Protein AF-0000000065842165 (afdb_homodimer)

InterPro domains:
  IPR006459 Caspari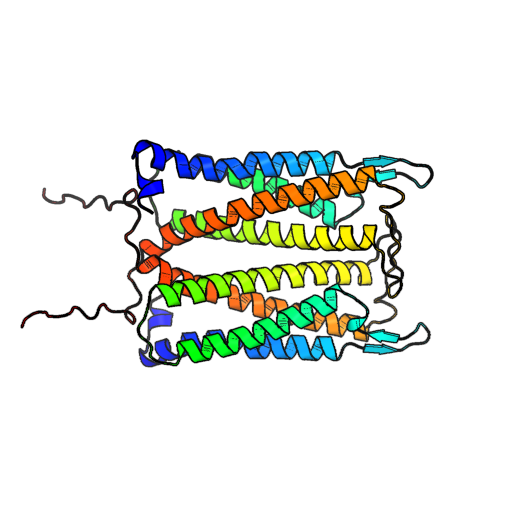an strip membrane protein [TIGR01569] (18-160)
  IPR006702 Casparian strip membrane protein domain [PF04535] (10-149)

Organism: Picea sitchensis (NCBI:txid3332)

Structure (mmCIF, N/CA/C/O backbone):
data_AF-0000000065842165-model_v1
#
loop_
_entity.id
_entity.type
_entity.pdbx_description
1 polymer 'CASP-like protein 2A3'
#
loop_
_atom_site.group_PDB
_atom_site.id
_atom_site.type_symbol
_atom_site.label_atom_id
_atom_site.label_alt_id
_atom_site.label_comp_id
_atom_site.label_asym_id
_atom_site.label_entity_id
_atom_site.label_seq_id
_atom_site.pdbx_PDB_ins_code
_atom_site.Cartn_x
_atom_site.Cartn_y
_atom_site.Cartn_z
_atom_site.occupancy
_atom_site.B_iso_or_equiv
_atom_site.auth_seq_id
_atom_site.auth_comp_id
_atom_site.auth_asym_id
_atom_site.auth_atom_id
_atom_site.pdbx_PDB_model_num
ATOM 1 N N . MET A 1 1 ? 3.316 13.484 24.406 1 28.94 1 MET A N 1
ATOM 2 C CA . MET A 1 1 ? 3.895 14.492 23.531 1 28.94 1 MET A CA 1
ATOM 3 C C . MET A 1 1 ? 4.988 15.281 24.234 1 28.94 1 MET A C 1
ATOM 5 O O . MET A 1 1 ? 6 15.641 23.625 1 28.94 1 MET A O 1
ATOM 9 N N . GLU A 1 2 ? 4.762 15.609 25.453 1 40.47 2 GLU A N 1
ATOM 10 C CA . GLU A 1 2 ? 5.758 16.172 26.359 1 40.47 2 GLU A CA 1
ATOM 11 C C . GLU A 1 2 ? 6.926 15.219 26.562 1 40.47 2 GLU A C 1
ATOM 13 O O . GLU A 1 2 ? 8.07 15.648 26.719 1 40.47 2 GLU A O 1
ATOM 18 N N . LEU A 1 3 ? 6.543 13.953 26.812 1 40.16 3 LEU A N 1
ATOM 19 C CA . LEU A 1 3 ? 7.539 12.961 27.188 1 40.16 3 LEU A CA 1
ATOM 20 C C . LEU A 1 3 ? 8.617 12.836 26.125 1 40.16 3 LEU A C 1
ATOM 22 O O . LEU A 1 3 ? 9.773 12.547 26.422 1 40.16 3 LEU A O 1
ATOM 26 N N . ILE A 1 4 ? 8.227 12.734 24.828 1 39.16 4 ILE A N 1
ATOM 27 C CA . ILE A 1 4 ? 9.242 12.773 23.781 1 39.16 4 ILE A CA 1
ATOM 28 C C . ILE A 1 4 ? 9.938 14.133 23.797 1 39.16 4 ILE A C 1
ATOM 30 O O . ILE A 1 4 ? 11.008 14.297 23.219 1 39.16 4 ILE A O 1
ATOM 34 N N . TYR A 1 5 ? 9.289 15.242 24.234 1 39.97 5 TYR A N 1
ATOM 35 C CA . TYR A 1 5 ? 9.758 16.625 24.203 1 39.97 5 TYR A CA 1
ATOM 36 C C . TYR A 1 5 ? 10.812 16.859 25.281 1 39.97 5 TYR A C 1
ATOM 38 O O . TYR A 1 5 ? 11.141 18.016 25.594 1 39.97 5 TYR A O 1
ATOM 46 N N . GLY A 1 6 ? 11.086 15.969 26.156 1 40.31 6 GLY A N 1
ATOM 47 C CA . GLY A 1 6 ? 12.031 16.422 27.156 1 40.31 6 GLY A CA 1
ATOM 48 C C . GLY A 1 6 ? 13.195 17.203 26.562 1 40.31 6 GLY A C 1
ATOM 49 O O . GLY A 1 6 ? 13.203 18.438 26.578 1 40.31 6 GLY A O 1
ATOM 50 N N . SER A 1 7 ? 14.594 16.719 26.5 1 46.09 7 SER A N 1
ATOM 51 C CA . SER A 1 7 ? 15.805 17.531 26.375 1 46.09 7 SER A CA 1
ATOM 52 C C . SER A 1 7 ? 15.984 18.016 24.938 1 46.09 7 SER A C 1
ATOM 54 O O . SER A 1 7 ? 15.664 17.297 23.984 1 46.09 7 SER A O 1
ATOM 56 N N . THR A 1 8 ? 16.047 19.312 24.562 1 48.59 8 THR A N 1
ATOM 57 C CA . THR A 1 8 ? 16.25 20.094 23.359 1 48.59 8 THR A CA 1
ATOM 58 C C . THR A 1 8 ? 17.156 19.344 22.375 1 48.59 8 THR A C 1
ATOM 60 O O . THR A 1 8 ? 16.891 19.328 21.172 1 48.59 8 THR A O 1
ATOM 63 N N . MET A 1 9 ? 18.297 19.031 22.906 1 45.94 9 MET A N 1
ATOM 64 C CA . MET A 1 9 ? 19.297 18.344 22.094 1 45.94 9 MET A CA 1
ATOM 65 C C . MET A 1 9 ? 18.734 17.031 21.531 1 45.94 9 MET A C 1
ATOM 67 O O . MET A 1 9 ? 19.016 16.672 20.391 1 45.94 9 MET A O 1
ATOM 71 N N . ARG A 1 10 ? 17.922 16.375 22.391 1 52 10 ARG A N 1
ATOM 72 C CA . ARG A 1 10 ? 17.406 15.047 22.094 1 52 10 ARG A CA 1
ATOM 73 C C . ARG A 1 10 ? 16.391 15.102 20.953 1 52 10 ARG A C 1
ATOM 75 O O . ARG A 1 10 ? 16.328 14.211 20.109 1 52 10 ARG A O 1
ATOM 82 N N . LYS A 1 11 ? 15.797 16.281 20.766 1 58.66 11 LYS A N 1
ATOM 83 C CA . LYS A 1 11 ? 14.789 16.469 19.719 1 58.66 11 LYS A CA 1
ATOM 84 C C . LYS A 1 11 ? 15.445 16.609 18.344 1 58.66 11 LYS A C 1
ATOM 86 O O . LYS A 1 11 ? 14.961 16.031 17.359 1 58.66 11 LYS A O 1
ATOM 91 N N . LYS A 1 12 ? 16.734 17.188 18.547 1 66.31 12 LYS A N 1
ATOM 92 C CA . LYS A 1 12 ? 17.406 17.484 17.281 1 66.31 12 LYS A CA 1
ATOM 93 C C . LYS A 1 12 ? 17.859 16.203 16.578 1 66.31 12 LYS A C 1
ATOM 95 O O . LYS A 1 12 ? 17.938 16.141 15.359 1 66.31 12 LYS A O 1
ATOM 100 N N . TRP A 1 13 ? 18 15.125 17.531 1 75.62 13 TRP A N 1
ATOM 101 C CA . TRP A 1 13 ? 18.562 13.93 16.906 1 75.62 13 TRP A CA 1
ATOM 102 C C . TRP A 1 13 ? 17.516 12.844 16.75 1 75.62 13 TRP A C 1
ATOM 104 O O . TRP A 1 13 ? 17.781 11.797 16.141 1 75.62 13 TRP A O 1
ATOM 114 N N . ILE A 1 14 ? 16.406 13.055 17.281 1 77.38 14 ILE A N 1
ATOM 115 C CA . ILE A 1 14 ? 15.398 12.008 17.234 1 77.38 14 ILE A CA 1
ATOM 116 C C . ILE A 1 14 ? 14.93 11.805 15.789 1 77.38 14 ILE A C 1
ATOM 118 O O . ILE A 1 14 ? 14.852 10.672 15.312 1 77.38 14 ILE A O 1
ATOM 122 N N . GLU A 1 15 ? 14.805 12.883 15.141 1 80 15 GLU A N 1
ATOM 123 C CA . GLU A 1 15 ? 14.305 12.758 13.773 1 80 15 GLU A CA 1
ATOM 124 C C . GLU A 1 15 ? 15.336 12.117 12.859 1 80 15 GLU A C 1
ATOM 126 O O . GLU A 1 15 ? 15.031 11.172 12.133 1 80 15 GLU A O 1
ATOM 131 N N . PRO A 1 16 ? 16.547 12.641 12.914 1 84.5 16 PRO A N 1
ATOM 132 C CA . PRO A 1 16 ? 17.547 11.992 12.062 1 84.5 16 PRO A CA 1
ATOM 133 C C . PRO A 1 16 ? 17.766 10.516 12.422 1 84.5 16 PRO A C 1
ATOM 135 O O . PRO A 1 16 ? 18 9.695 11.539 1 84.5 16 PRO A O 1
ATOM 138 N N . ALA A 1 17 ? 17.672 10.266 13.672 1 86.75 17 ALA A N 1
ATOM 139 C CA . ALA A 1 17 ? 17.844 8.875 14.086 1 86.75 17 ALA A CA 1
ATOM 140 C C . ALA A 1 17 ? 16.703 8.008 13.562 1 86.75 17 ALA A C 1
ATOM 142 O O . ALA A 1 17 ? 16.922 6.883 13.102 1 86.75 17 ALA A O 1
ATOM 143 N N . LEU A 1 18 ? 15.578 8.5 13.641 1 86.81 18 LEU A N 1
ATOM 144 C CA . LEU A 1 18 ? 14.414 7.77 13.141 1 86.81 18 LEU A CA 1
ATOM 145 C C . LEU A 1 18 ? 14.516 7.566 11.633 1 86.81 18 LEU A C 1
ATOM 147 O O . LEU A 1 18 ? 14.109 6.523 11.117 1 86.81 18 LEU A O 1
ATOM 151 N N . ARG A 1 19 ? 15.109 8.484 10.922 1 90.31 19 ARG A N 1
ATOM 152 C CA . ARG A 1 19 ? 15.219 8.414 9.469 1 90.31 19 ARG A CA 1
ATOM 153 C C . ARG A 1 19 ? 16.391 7.531 9.047 1 90.31 19 ARG A C 1
ATOM 155 O O . ARG A 1 19 ? 16.438 7.074 7.902 1 90.31 19 ARG A O 1
ATOM 162 N N . PHE A 1 20 ? 17.234 7.293 10.008 1 91.31 20 PHE A N 1
ATOM 163 C CA . PHE A 1 20 ? 18.375 6.441 9.711 1 91.31 20 PHE A CA 1
ATOM 164 C C . PHE A 1 20 ? 18.031 4.977 9.945 1 91.31 20 PHE A C 1
ATOM 166 O O . PHE A 1 20 ? 18.609 4.09 9.312 1 91.31 20 PHE A O 1
ATOM 173 N N . LEU A 1 21 ? 17.062 4.707 10.727 1 93.94 21 LEU A N 1
ATOM 174 C CA . LEU A 1 21 ? 16.703 3.348 11.102 1 93.94 21 LEU A CA 1
ATOM 175 C C . LEU A 1 21 ? 16.281 2.535 9.875 1 93.94 21 LEU A C 1
ATOM 177 O O . LEU A 1 21 ? 16.75 1.41 9.688 1 93.94 21 LEU A O 1
ATOM 181 N N . PRO A 1 22 ? 15.523 3.105 8.961 1 95.88 22 PRO A N 1
ATOM 182 C CA . PRO A 1 22 ? 15.125 2.324 7.785 1 95.88 22 PRO A CA 1
ATOM 183 C C . PRO A 1 22 ? 16.297 1.964 6.887 1 95.88 22 PRO A C 1
ATOM 185 O O . PRO A 1 22 ? 16.234 0.992 6.129 1 95.88 22 PRO A O 1
ATOM 188 N N . VAL A 1 23 ? 17.391 2.695 6.965 1 96.44 23 VAL A N 1
ATOM 189 C CA . VAL A 1 23 ? 18.562 2.396 6.129 1 96.44 23 VAL A CA 1
ATOM 190 C C . VAL A 1 23 ? 19.078 1.002 6.461 1 96.44 23 VAL A C 1
ATOM 192 O O . VAL A 1 23 ? 19.25 0.167 5.566 1 96.44 23 VAL A O 1
ATOM 195 N N . GLY A 1 24 ? 19.312 0.776 7.762 1 96.75 24 GLY A N 1
ATOM 196 C CA . GLY A 1 24 ? 19.812 -0.526 8.18 1 96.75 24 GLY A CA 1
ATOM 197 C C . GLY A 1 24 ? 18.859 -1.658 7.855 1 96.75 24 GLY A C 1
ATOM 198 O O . GLY A 1 24 ? 19.281 -2.719 7.387 1 96.75 24 GLY A O 1
ATOM 199 N N . LEU A 1 25 ? 17.594 -1.444 8.086 1 98 25 LEU A N 1
ATOM 200 C CA . LEU A 1 25 ? 16.578 -2.463 7.82 1 98 25 LEU A CA 1
ATOM 201 C C . LEU A 1 25 ? 16.5 -2.775 6.328 1 98 25 LEU A C 1
ATOM 203 O O . LEU A 1 25 ? 16.531 -3.943 5.934 1 98 25 LEU A O 1
ATOM 207 N N . CYS A 1 26 ? 16.484 -1.75 5.465 1 98.25 26 CYS A N 1
ATOM 208 C CA . CYS A 1 26 ? 16.344 -1.939 4.027 1 98.25 26 CYS A CA 1
ATOM 209 C C . CYS A 1 26 ? 17.594 -2.613 3.449 1 98.25 26 CYS A C 1
ATOM 211 O O . CYS A 1 26 ? 17.484 -3.488 2.588 1 98.25 26 CYS A O 1
ATOM 213 N N . ILE A 1 27 ? 18.75 -2.266 3.936 1 98.12 27 ILE A N 1
ATOM 214 C CA . ILE A 1 27 ? 19.984 -2.883 3.457 1 98.12 27 ILE A CA 1
ATOM 215 C C . ILE A 1 27 ? 20.016 -4.352 3.871 1 98.12 27 ILE A C 1
ATOM 217 O O . ILE A 1 27 ? 20.406 -5.215 3.084 1 98.12 27 ILE A O 1
ATOM 221 N N . SER A 1 28 ? 19.625 -4.605 5.098 1 98.25 28 SER A N 1
ATOM 222 C CA . SER A 1 28 ? 19.594 -5.988 5.566 1 98.25 28 SER A CA 1
ATOM 223 C C . SER A 1 28 ? 18.609 -6.824 4.762 1 98.25 28 SER A C 1
ATOM 225 O O . SER A 1 28 ? 18.922 -7.953 4.371 1 98.25 28 SER A O 1
ATOM 227 N N . ALA A 1 29 ? 17.438 -6.281 4.531 1 98.69 29 ALA A N 1
ATOM 228 C CA . ALA A 1 29 ? 16.438 -6.98 3.723 1 98.69 29 ALA A CA 1
ATOM 229 C C . ALA A 1 29 ? 16.953 -7.223 2.307 1 98.69 29 ALA A C 1
ATOM 231 O O . ALA A 1 29 ? 16.766 -8.305 1.75 1 98.69 29 ALA A O 1
ATOM 232 N N . LEU A 1 30 ? 17.578 -6.23 1.761 1 98.44 30 LEU A N 1
ATOM 233 C CA . LEU A 1 30 ? 18.156 -6.344 0.427 1 98.44 30 LEU A CA 1
ATOM 234 C C . LEU A 1 30 ? 19.234 -7.426 0.391 1 98.44 30 LEU A C 1
ATOM 236 O O . LEU A 1 30 ? 19.234 -8.273 -0.502 1 98.44 30 LEU A O 1
ATOM 240 N N . ALA A 1 31 ? 20.141 -7.418 1.321 1 98.06 31 ALA A N 1
ATOM 241 C CA . ALA A 1 31 ? 21.219 -8.398 1.383 1 98.06 31 ALA A CA 1
ATOM 242 C C . ALA A 1 31 ? 20.656 -9.82 1.48 1 98.06 31 ALA A C 1
ATOM 244 O O . ALA A 1 31 ? 21.141 -10.727 0.789 1 98.06 31 ALA A O 1
ATOM 245 N N . LEU A 1 32 ? 19.672 -10.008 2.326 1 98.12 32 LEU A N 1
ATOM 246 C CA . LEU A 1 32 ? 19.078 -11.328 2.48 1 98.12 32 LEU A CA 1
ATOM 247 C C . LEU A 1 32 ? 18.422 -11.781 1.178 1 98.12 32 LEU A C 1
ATOM 249 O O . LEU A 1 32 ? 18.547 -12.953 0.801 1 98.12 32 LEU A O 1
ATOM 253 N N . MET A 1 33 ? 17.703 -10.852 0.517 1 98 33 MET A N 1
ATOM 254 C CA . MET A 1 33 ? 17.062 -11.18 -0.754 1 98 33 MET A CA 1
ATOM 255 C C . MET A 1 33 ? 18.109 -11.562 -1.802 1 98 33 MET A C 1
ATOM 257 O O . MET A 1 33 ? 17.938 -12.547 -2.521 1 98 33 MET A O 1
ATOM 261 N N . LEU A 1 34 ? 19.188 -10.812 -1.862 1 96.62 34 LEU A N 1
ATOM 262 C CA . LEU A 1 34 ? 20.219 -11.047 -2.857 1 96.62 34 LEU A CA 1
ATOM 263 C C . LEU A 1 34 ? 20.953 -12.359 -2.588 1 96.62 34 LEU A C 1
ATOM 265 O O . LEU A 1 34 ? 21.469 -12.992 -3.512 1 96.62 34 LEU A O 1
ATOM 269 N N . LYS A 1 35 ? 20.969 -12.781 -1.362 1 96 35 LYS A N 1
ATOM 270 C CA . LYS A 1 35 ? 21.625 -14.016 -0.976 1 96 35 LYS A CA 1
ATOM 271 C C . LYS A 1 35 ? 20.703 -15.211 -1.126 1 96 35 LYS A C 1
ATOM 273 O O . LYS A 1 35 ? 21.125 -16.359 -0.969 1 96 35 LYS A O 1
ATOM 278 N N . SER A 1 36 ? 19.484 -14.992 -1.448 1 95.5 36 SER A N 1
ATOM 279 C CA . SER A 1 36 ? 18.5 -16.078 -1.524 1 95.5 36 SER A CA 1
ATOM 280 C C . SER A 1 36 ? 18.688 -16.891 -2.801 1 95.5 36 SER A C 1
ATOM 282 O O . SER A 1 36 ? 18.25 -16.469 -3.877 1 95.5 36 SER A O 1
ATOM 284 N N . LYS A 1 37 ? 19.438 -17.891 -2.752 1 93.94 37 LYS A N 1
ATOM 285 C CA . LYS A 1 37 ? 19.656 -18.859 -3.812 1 93.94 37 LYS A CA 1
ATOM 286 C C . LYS A 1 37 ? 19.797 -20.281 -3.242 1 93.94 37 LYS A C 1
ATOM 288 O O . LYS A 1 37 ? 20.344 -20.469 -2.162 1 93.94 37 LYS A O 1
ATOM 293 N N . GLU A 1 38 ? 19.172 -21.219 -3.912 1 93.69 38 GLU A N 1
ATOM 294 C CA . GLU A 1 38 ? 19.234 -22.609 -3.482 1 93.69 38 GLU A CA 1
ATOM 295 C C . GLU A 1 38 ? 19.219 -23.562 -4.68 1 93.69 38 GLU A C 1
ATOM 297 O O . GLU A 1 38 ? 18.375 -23.422 -5.57 1 93.69 38 GLU A O 1
ATOM 302 N N . GLY A 1 39 ? 20.203 -24.531 -4.688 1 92.56 39 GLY A N 1
ATOM 303 C CA . GLY A 1 39 ? 20.266 -25.562 -5.707 1 92.56 39 GLY A CA 1
ATOM 304 C C . GLY A 1 39 ? 20.016 -26.953 -5.156 1 92.56 39 GLY A C 1
ATOM 305 O O . GLY A 1 39 ? 20.469 -27.281 -4.059 1 92.56 39 GLY A O 1
ATOM 306 N N . ASN A 1 40 ? 19.141 -27.641 -5.836 1 90.06 40 ASN A N 1
ATOM 307 C CA . ASN A 1 40 ? 18.891 -29.031 -5.469 1 90.06 40 ASN A CA 1
ATOM 308 C C . ASN A 1 40 ? 18.672 -29.906 -6.703 1 90.06 40 ASN A C 1
ATOM 310 O O . ASN A 1 40 ? 19.047 -29.516 -7.812 1 90.06 40 ASN A O 1
ATOM 314 N N . GLU A 1 41 ? 18.281 -31.203 -6.566 1 89.88 41 GLU A N 1
ATOM 315 C CA . GLU A 1 41 ? 18.062 -32.12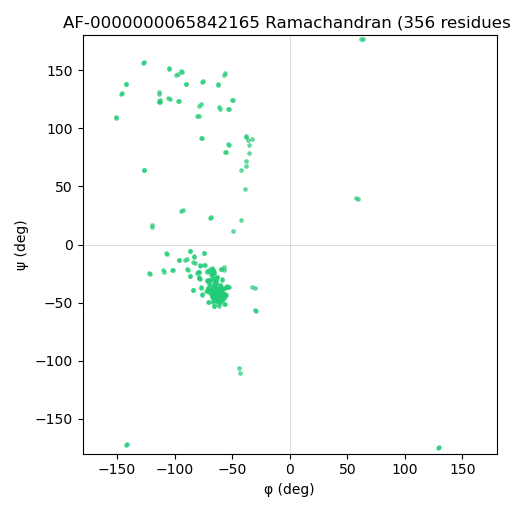5 -7.664 1 89.88 41 GLU A CA 1
ATOM 316 C C . GLU A 1 41 ? 17.031 -31.594 -8.656 1 89.88 41 GLU A C 1
ATOM 318 O O . GLU A 1 41 ? 17.062 -31.953 -9.836 1 89.88 41 GLU A O 1
ATOM 323 N N . ASN A 1 42 ? 16.25 -30.656 -8.203 1 84.25 42 ASN A N 1
ATOM 324 C CA . ASN A 1 42 ? 15.18 -30.094 -9.023 1 84.25 42 ASN A CA 1
ATOM 325 C C . ASN A 1 42 ? 15.648 -28.875 -9.82 1 84.25 42 ASN A C 1
ATOM 327 O O . ASN A 1 42 ? 14.961 -28.422 -10.727 1 84.25 42 ASN A O 1
ATOM 331 N N . GLY A 1 43 ? 16.812 -28.312 -9.508 1 88 43 GLY A N 1
ATOM 332 C CA . GLY A 1 43 ? 17.328 -27.141 -10.203 1 88 43 GLY A CA 1
ATOM 333 C C . GLY A 1 43 ? 17.766 -26.031 -9.266 1 88 43 GLY A C 1
ATOM 334 O O . GLY A 1 43 ? 17.844 -26.234 -8.055 1 88 43 GLY A O 1
ATOM 335 N N . ILE A 1 44 ? 18.094 -25 -9.891 1 91.44 44 ILE A N 1
ATOM 336 C CA . ILE A 1 44 ? 18.562 -23.859 -9.117 1 91.44 44 ILE A CA 1
ATOM 337 C C . ILE A 1 44 ? 17.469 -22.781 -9.086 1 91.44 44 ILE A C 1
ATOM 339 O O . ILE A 1 44 ? 16.906 -22.438 -10.125 1 91.44 44 ILE A O 1
ATOM 343 N N . LEU A 1 45 ? 17.125 -22.375 -7.879 1 92.12 45 LEU A N 1
ATOM 344 C CA . LEU A 1 45 ? 16.156 -21.297 -7.68 1 92.12 45 LEU A CA 1
ATOM 345 C C . LEU A 1 45 ? 16.844 -20.078 -7.055 1 92.12 45 LEU A C 1
ATOM 347 O O . LEU A 1 45 ? 17.5 -20.203 -6.023 1 92.12 45 LEU A O 1
ATOM 351 N N . GLU A 1 46 ? 16.719 -18.953 -7.742 1 94.19 46 GLU A N 1
ATOM 352 C CA . GLU A 1 46 ? 17.297 -17.688 -7.281 1 94.19 46 GLU A CA 1
ATOM 353 C C . GLU A 1 46 ? 16.234 -16.594 -7.254 1 94.19 46 GLU A C 1
ATOM 355 O O . GLU A 1 46 ? 15.242 -16.656 -7.984 1 94.19 46 GLU A O 1
ATOM 360 N N . TYR A 1 47 ? 16.484 -15.594 -6.43 1 93.62 47 TYR A N 1
ATOM 361 C CA . TYR A 1 47 ? 15.531 -14.5 -6.305 1 93.62 47 TYR A CA 1
ATOM 362 C C . TYR A 1 47 ? 15.305 -13.812 -7.645 1 93.62 47 TYR A C 1
ATOM 364 O O . TYR A 1 47 ? 14.203 -13.336 -7.93 1 93.62 47 TYR A O 1
ATOM 372 N N . LYS A 1 48 ? 16.281 -13.773 -8.562 1 92.25 48 LYS A N 1
ATOM 373 C CA . LYS A 1 48 ? 16.234 -13.07 -9.844 1 92.25 48 LYS A CA 1
ATOM 374 C C . LYS A 1 48 ? 15.234 -13.734 -10.789 1 92.25 48 LYS A C 1
ATOM 376 O O . LYS A 1 48 ? 14.805 -13.133 -11.773 1 92.25 48 LYS A O 1
ATOM 381 N N . HIS A 1 49 ? 14.922 -14.977 -10.523 1 90.81 49 HIS A N 1
ATOM 382 C CA . HIS A 1 49 ? 14.016 -15.727 -11.391 1 90.81 49 HIS A CA 1
ATOM 383 C C . HIS A 1 49 ? 12.562 -15.336 -11.133 1 90.81 49 HIS A C 1
ATOM 385 O O . HIS A 1 49 ? 11.695 -15.602 -11.969 1 90.81 49 HIS A O 1
ATOM 391 N N . VAL A 1 50 ? 12.336 -14.75 -10.023 1 91.62 50 VAL A N 1
ATOM 392 C CA . VAL A 1 50 ? 10.969 -14.391 -9.664 1 91.62 50 VAL A CA 1
ATOM 393 C C . VAL A 1 50 ? 10.812 -12.867 -9.656 1 91.62 50 VAL A C 1
ATOM 395 O O . VAL A 1 50 ? 11.5 -12.172 -8.898 1 91.62 50 VAL A O 1
ATOM 398 N N . GLY A 1 51 ? 9.93 -12.344 -10.391 1 92.44 51 GLY A N 1
ATOM 399 C CA . GLY A 1 51 ? 9.742 -10.906 -10.547 1 92.44 51 GLY A CA 1
ATOM 400 C C . GLY A 1 51 ? 9.398 -10.203 -9.25 1 92.44 51 GLY A C 1
ATOM 401 O O . GLY A 1 51 ? 9.914 -9.125 -8.961 1 92.44 51 GLY A O 1
ATOM 402 N N . ALA A 1 52 ? 8.445 -10.742 -8.461 1 94.94 52 ALA A N 1
ATOM 403 C CA . ALA A 1 52 ? 8.016 -10.156 -7.199 1 94.94 52 ALA A CA 1
ATOM 404 C C . ALA A 1 52 ? 9.195 -9.93 -6.266 1 94.94 52 ALA A C 1
ATOM 406 O O . ALA A 1 52 ? 9.273 -8.906 -5.586 1 94.94 52 ALA A O 1
ATOM 407 N N . PHE A 1 53 ? 10.172 -10.82 -6.281 1 97.06 53 PHE A N 1
ATOM 408 C CA . PHE A 1 53 ? 11.328 -10.727 -5.391 1 97.06 53 PHE A CA 1
ATOM 409 C C . PHE A 1 53 ? 12.312 -9.672 -5.879 1 97.06 53 PHE A C 1
ATOM 411 O O . PHE A 1 53 ? 12.883 -8.938 -5.074 1 97.06 53 PHE A O 1
ATOM 418 N N . ARG A 1 54 ? 12.445 -9.586 -7.148 1 96.19 54 ARG A N 1
ATOM 419 C CA . ARG A 1 54 ? 13.281 -8.531 -7.715 1 96.19 54 ARG A CA 1
ATOM 420 C C . ARG A 1 54 ? 12.719 -7.148 -7.383 1 96.19 54 ARG A C 1
ATOM 422 O O . ARG A 1 54 ? 13.469 -6.234 -7.043 1 96.19 54 ARG A O 1
ATOM 429 N N . TYR A 1 55 ? 11.445 -7.082 -7.461 1 95.81 55 TYR A N 1
ATOM 430 C CA . TYR A 1 55 ? 10.797 -5.805 -7.168 1 95.81 55 TYR A CA 1
ATOM 431 C C . TYR A 1 55 ? 11.047 -5.387 -5.727 1 95.81 55 TYR A C 1
ATOM 433 O O . TYR A 1 55 ? 11.352 -4.227 -5.453 1 95.81 55 TYR A O 1
ATOM 441 N N . LEU A 1 56 ? 10.875 -6.285 -4.828 1 98 56 LEU A N 1
ATOM 442 C CA . LEU A 1 56 ? 11.117 -5.969 -3.426 1 98 56 LEU A CA 1
ATOM 443 C C . LEU A 1 56 ? 12.578 -5.609 -3.197 1 98 56 LEU A C 1
ATOM 445 O O . LEU A 1 56 ? 12.891 -4.723 -2.396 1 98 56 LEU A O 1
ATOM 449 N N . ALA A 1 57 ? 13.477 -6.312 -3.896 1 97.88 57 ALA A N 1
ATOM 450 C CA . ALA A 1 57 ? 14.898 -5.984 -3.807 1 97.88 57 ALA A CA 1
ATOM 451 C C . ALA A 1 57 ? 15.164 -4.551 -4.262 1 97.88 57 ALA A C 1
ATOM 453 O O . ALA A 1 57 ? 15.836 -3.787 -3.57 1 97.88 57 ALA A O 1
ATOM 454 N N . TYR A 1 58 ? 14.586 -4.203 -5.395 1 97.38 58 TYR A N 1
ATOM 455 C CA . TYR A 1 58 ? 14.719 -2.836 -5.891 1 97.38 58 TYR A CA 1
ATOM 456 C C . TYR A 1 58 ? 14.102 -1.841 -4.914 1 97.38 58 TYR A C 1
ATOM 458 O O . TYR A 1 58 ? 14.688 -0.792 -4.637 1 97.38 58 TYR A O 1
ATOM 466 N N . ALA A 1 59 ? 12.914 -2.148 -4.434 1 97.88 59 ALA A N 1
ATOM 467 C CA . ALA A 1 59 ? 12.219 -1.266 -3.498 1 97.88 59 ALA A CA 1
ATOM 468 C C . ALA A 1 59 ? 13.062 -1.013 -2.254 1 97.88 59 ALA A C 1
ATOM 470 O O . ALA A 1 59 ? 13.18 0.127 -1.797 1 97.88 59 ALA A O 1
ATOM 471 N N . ASN A 1 60 ? 13.656 -2.045 -1.742 1 98.5 60 ASN A N 1
ATOM 472 C CA . ASN A 1 60 ? 14.508 -1.901 -0.566 1 98.5 60 ASN A CA 1
ATOM 473 C C . ASN A 1 60 ? 15.758 -1.08 -0.873 1 98.5 60 ASN A C 1
ATOM 475 O O . ASN A 1 60 ? 16.203 -0.279 -0.047 1 98.5 60 ASN A O 1
ATOM 479 N N . GLY A 1 61 ? 16.344 -1.323 -2.031 1 97.81 61 GLY A N 1
ATOM 480 C CA . GLY A 1 61 ? 17.5 -0.534 -2.428 1 97.81 61 GLY A CA 1
ATOM 481 C C . GLY A 1 61 ? 17.188 0.949 -2.539 1 97.81 61 GLY A C 1
ATOM 482 O O . GLY A 1 61 ? 17.938 1.78 -2.02 1 97.81 61 GLY A O 1
ATOM 483 N N . ILE A 1 62 ? 16.094 1.263 -3.172 1 97.19 62 ILE A N 1
ATOM 484 C CA . ILE A 1 62 ? 15.688 2.648 -3.371 1 97.19 62 ILE A CA 1
ATOM 485 C C . ILE A 1 62 ? 15.305 3.273 -2.031 1 97.19 62 ILE A C 1
ATOM 487 O O . ILE A 1 62 ? 15.617 4.438 -1.77 1 97.19 62 ILE A O 1
ATOM 491 N N . CYS A 1 63 ? 14.625 2.486 -1.248 1 95.94 63 CYS A N 1
ATOM 492 C CA . CYS A 1 63 ? 14.227 2.963 0.073 1 95.94 63 CYS A CA 1
ATOM 493 C C . CYS A 1 63 ? 15.445 3.293 0.922 1 95.94 63 CYS A C 1
ATOM 495 O O . CYS A 1 63 ? 15.453 4.289 1.647 1 95.94 63 CYS A O 1
ATOM 497 N N . ALA A 1 64 ? 16.484 2.445 0.887 1 96.94 64 ALA A N 1
ATOM 498 C CA . ALA A 1 64 ? 17.734 2.717 1.606 1 96.94 64 ALA A CA 1
ATOM 499 C C . ALA A 1 64 ? 18.375 4.008 1.117 1 96.94 64 ALA A C 1
ATOM 501 O O . ALA A 1 64 ? 18.781 4.848 1.922 1 96.94 64 ALA A O 1
ATOM 502 N N . ALA A 1 65 ? 18.453 4.203 -0.193 1 95.88 65 ALA A N 1
ATOM 503 C CA . ALA A 1 65 ? 19.031 5.402 -0.78 1 95.88 65 ALA A CA 1
ATOM 504 C C . ALA A 1 65 ? 18.281 6.656 -0.351 1 95.88 65 ALA A C 1
ATOM 506 O O . ALA A 1 65 ? 18.891 7.656 0.039 1 95.88 65 ALA A O 1
ATOM 507 N N . TYR A 1 66 ? 17 6.531 -0.392 1 96.06 66 TYR A N 1
ATOM 508 C CA . TYR A 1 66 ? 16.172 7.664 -0.006 1 96.06 66 TYR A CA 1
ATOM 509 C C . TYR A 1 66 ? 16.359 8.016 1.465 1 96.06 66 TYR A C 1
ATOM 511 O O . TYR A 1 66 ? 16.453 9.188 1.824 1 96.06 66 TYR A O 1
ATOM 519 N N . SER A 1 67 ? 16.297 7.016 2.295 1 94.19 67 SER A N 1
ATOM 520 C CA . SER A 1 67 ? 16.453 7.242 3.729 1 94.19 67 SER A CA 1
ATOM 521 C C . SER A 1 67 ? 17.797 7.895 4.047 1 94.19 67 SER A C 1
ATOM 523 O O . SER A 1 67 ? 17.875 8.766 4.918 1 94.19 67 SER A O 1
ATOM 525 N N . VAL A 1 68 ? 18.906 7.547 3.391 1 93.38 68 VAL A N 1
ATOM 526 C CA . VAL A 1 68 ? 20.203 8.172 3.58 1 93.38 68 VAL A CA 1
ATOM 527 C C . VAL A 1 68 ? 20.125 9.648 3.184 1 93.38 68 VAL A C 1
ATOM 529 O O . VAL A 1 68 ? 20.547 10.523 3.943 1 93.38 68 VAL A O 1
ATOM 532 N N . LEU A 1 69 ? 19.516 9.984 2.057 1 91.19 69 LEU A N 1
ATOM 533 C CA . LEU A 1 69 ? 19.406 11.352 1.55 1 91.19 69 LEU A CA 1
ATOM 534 C C . LEU A 1 69 ? 18.562 12.211 2.475 1 91.19 69 LEU A C 1
ATOM 536 O O . LEU A 1 69 ? 18.906 13.359 2.762 1 91.19 69 LEU A O 1
ATOM 540 N N . SER A 1 70 ? 17.5 11.57 2.898 1 89.06 70 SER A N 1
ATOM 541 C CA . SER A 1 70 ? 16.594 12.312 3.764 1 89.06 70 SER A CA 1
ATOM 542 C C . SER A 1 70 ? 17.219 12.578 5.125 1 89.06 70 SER A C 1
ATOM 544 O O . SER A 1 70 ? 16.953 13.609 5.746 1 89.06 70 SER A O 1
ATOM 546 N N . THR A 1 71 ? 17.922 11.648 5.645 1 87.38 71 THR A N 1
ATOM 547 C CA . THR A 1 71 ? 18.625 11.844 6.91 1 87.38 71 THR A CA 1
ATOM 548 C C . THR A 1 71 ? 19.641 12.969 6.797 1 87.38 71 THR A C 1
ATOM 550 O O . THR A 1 71 ? 19.734 13.828 7.672 1 87.38 71 THR A O 1
ATOM 553 N N . PHE A 1 72 ? 20.469 13.023 5.742 1 85 72 PHE A N 1
ATOM 554 C CA . PHE A 1 72 ? 21.438 14.078 5.508 1 85 72 PHE A CA 1
ATOM 555 C C . PHE A 1 72 ? 20.766 15.438 5.422 1 85 72 PHE A C 1
ATOM 557 O O . PHE A 1 72 ? 21.281 16.422 5.949 1 85 72 PHE A O 1
ATOM 564 N N . ASN A 1 73 ? 19.641 15.43 4.758 1 81.94 73 ASN A N 1
ATOM 565 C CA . ASN A 1 73 ? 18.891 16.672 4.598 1 81.94 73 ASN A CA 1
ATOM 566 C C . ASN A 1 73 ? 18.344 17.172 5.93 1 81.94 73 ASN A C 1
ATOM 568 O O . ASN A 1 73 ? 18.172 18.375 6.129 1 81.94 73 ASN A O 1
ATOM 572 N N . SER A 1 74 ? 18.078 16.281 6.773 1 79.44 74 SER A N 1
ATOM 573 C CA . SER A 1 74 ? 17.5 16.672 8.055 1 79.44 74 SER A CA 1
ATOM 574 C C . SER A 1 74 ? 18.562 17.188 9.016 1 79.44 74 SER A C 1
ATOM 576 O O . SER A 1 74 ? 18.266 17.953 9.93 1 79.44 74 SER A O 1
ATOM 578 N N . VAL A 1 75 ? 19.812 16.797 8.812 1 78 75 VAL A N 1
ATOM 579 C CA . VAL A 1 75 ? 20.891 17.203 9.703 1 78 75 VAL A CA 1
ATOM 580 C C . VAL A 1 75 ? 21.453 18.547 9.266 1 78 75 VAL A C 1
ATOM 582 O O . VAL A 1 75 ? 21.984 19.297 10.078 1 78 75 VAL A O 1
ATOM 585 N N . VAL A 1 76 ? 21.359 18.859 8.016 1 74.56 76 VAL A N 1
ATOM 586 C CA . VAL A 1 76 ? 21.891 20.125 7.52 1 74.56 76 VAL A CA 1
ATOM 587 C C . VAL A 1 76 ? 20.922 21.266 7.848 1 74.56 76 VAL A C 1
ATOM 589 O O . VAL A 1 76 ? 19.75 21.203 7.488 1 74.56 76 VAL A O 1
ATOM 592 N N . PRO A 1 77 ? 21.359 22.125 8.766 1 64.88 77 PRO A N 1
ATOM 593 C CA . PRO A 1 77 ? 20.5 23.266 9.133 1 64.88 77 PRO A CA 1
ATOM 594 C C . PRO A 1 77 ? 20.109 24.125 7.938 1 64.88 77 PRO A C 1
ATOM 596 O O . PRO A 1 77 ? 20.984 24.734 7.305 1 64.88 77 PRO A O 1
ATOM 599 N N . ARG A 1 78 ? 19.188 23.672 7.25 1 63.53 78 ARG A N 1
ATOM 600 C CA . ARG A 1 78 ? 18.719 24.547 6.176 1 63.53 78 ARG A CA 1
ATOM 601 C C . ARG A 1 78 ? 17.375 25.188 6.531 1 63.53 78 ARG A C 1
ATOM 603 O O . ARG A 1 78 ? 16.672 24.703 7.418 1 63.53 78 ARG A O 1
ATOM 610 N N . SER A 1 79 ? 17.156 26.359 5.973 1 60.28 79 SER A N 1
ATOM 611 C CA . SER A 1 79 ? 15.93 27.125 6.191 1 60.28 79 SER A CA 1
ATOM 612 C C . SER A 1 79 ? 14.688 26.281 5.887 1 60.28 79 SER A C 1
ATOM 614 O O . SER A 1 79 ? 14.711 25.438 4.992 1 60.28 79 SER A O 1
ATOM 616 N N . CYS A 1 80 ? 13.906 26.062 6.922 1 62.78 80 CYS A N 1
ATOM 617 C CA . CYS A 1 80 ? 12.633 25.375 6.785 1 62.78 80 CYS A CA 1
ATOM 618 C C . CYS A 1 80 ? 11.773 26.016 5.707 1 62.78 80 CYS A C 1
ATOM 620 O O . CYS A 1 80 ? 11.172 27.078 5.934 1 62.78 80 CYS A O 1
ATOM 622 N N . SER A 1 81 ? 12.031 25.562 4.438 1 79.75 81 SER A N 1
ATOM 623 C CA . SER A 1 81 ? 11.141 26.016 3.373 1 79.75 81 SER A CA 1
ATOM 624 C C . SER A 1 81 ? 9.961 25.062 3.197 1 79.75 81 SER A C 1
ATOM 626 O O . SER A 1 81 ? 10.086 23.859 3.451 1 79.75 81 SER A O 1
ATOM 628 N N . LEU A 1 82 ? 8.812 25.703 3.018 1 83.31 82 LEU A N 1
ATOM 629 C CA . LEU A 1 82 ? 7.582 24.953 2.795 1 83.31 82 LEU A CA 1
ATOM 630 C C . LEU A 1 82 ? 7.742 23.969 1.634 1 83.31 82 LEU A C 1
ATOM 632 O O . LEU A 1 82 ? 7.238 22.844 1.688 1 83.31 82 LEU A O 1
ATOM 636 N N . SER A 1 83 ? 8.539 24.469 0.584 1 83.88 83 SER A N 1
ATOM 637 C CA . SER A 1 83 ? 8.758 23.609 -0.572 1 83.88 83 SER A CA 1
ATOM 638 C C . SER A 1 83 ? 9.531 22.344 -0.185 1 83.88 83 SER A C 1
ATOM 640 O O . SER A 1 83 ? 9.227 21.25 -0.667 1 83.88 83 SER A O 1
ATOM 642 N N . ARG A 1 84 ? 10.43 22.438 0.657 1 84.12 84 ARG A N 1
ATOM 643 C CA . ARG A 1 84 ? 11.219 21.297 1.111 1 84.12 84 ARG A CA 1
ATOM 644 C C . ARG A 1 84 ? 10.383 20.359 1.958 1 84.12 84 ARG A C 1
ATOM 646 O O . ARG A 1 84 ? 10.484 19.141 1.825 1 84.12 84 ARG A O 1
ATOM 653 N N . ALA A 1 85 ? 9.57 20.922 2.76 1 86.5 85 ALA A N 1
ATOM 654 C CA . ALA A 1 85 ? 8.711 20.109 3.615 1 86.5 85 ALA A CA 1
ATOM 655 C C . ALA A 1 85 ? 7.734 19.281 2.785 1 86.5 85 ALA A C 1
ATOM 657 O O . ALA A 1 85 ? 7.496 18.109 3.074 1 86.5 85 ALA A O 1
ATOM 658 N N . TRP A 1 86 ? 7.191 19.906 1.725 1 88.19 86 TRP A N 1
ATOM 659 C CA . TRP A 1 86 ? 6.297 19.188 0.821 1 88.19 86 TRP A CA 1
ATOM 660 C C . TRP A 1 86 ? 7.027 18.047 0.118 1 88.19 86 TRP A C 1
ATOM 662 O O . TRP A 1 86 ? 6.461 16.969 -0.084 1 88.19 86 TRP A O 1
ATOM 672 N N . PHE A 1 87 ? 8.273 18.281 -0.239 1 89 87 PHE A N 1
ATOM 673 C CA . PHE A 1 87 ? 9.07 17.25 -0.922 1 89 87 PHE A CA 1
ATOM 674 C C . PHE A 1 87 ? 9.312 16.062 -0.012 1 89 87 PHE A C 1
ATOM 676 O O . PHE A 1 87 ? 9.109 14.914 -0.417 1 89 87 PHE A O 1
ATOM 683 N N . VAL A 1 88 ? 9.641 16.312 1.13 1 89.75 88 VAL A N 1
ATOM 684 C CA . VAL A 1 88 ? 9.93 15.234 2.068 1 89.75 88 VAL A CA 1
ATOM 685 C C . VAL A 1 88 ? 8.648 14.461 2.369 1 89.75 88 VAL A C 1
ATOM 687 O O . VAL A 1 88 ? 8.656 13.227 2.42 1 89.75 88 VAL A O 1
ATOM 690 N N . PHE A 1 89 ? 7.629 15.141 2.477 1 92.12 89 PHE A N 1
ATOM 691 C CA . PHE A 1 89 ? 6.359 14.5 2.791 1 92.12 89 PHE A CA 1
ATOM 692 C C . PHE A 1 89 ? 5.906 13.602 1.645 1 92.12 89 PHE A C 1
ATOM 694 O O . PHE A 1 89 ? 5.527 12.445 1.861 1 92.12 89 PHE A O 1
ATOM 701 N N . VAL A 1 90 ? 5.934 14.109 0.481 1 92.88 90 VAL A N 1
ATOM 702 C CA . VAL A 1 90 ? 5.484 13.359 -0.69 1 92.88 90 VAL A CA 1
ATOM 703 C C . VAL A 1 90 ? 6.367 12.133 -0.89 1 92.88 90 VAL A C 1
ATOM 705 O O . VAL A 1 90 ? 5.871 11.047 -1.195 1 92.88 90 VAL A O 1
ATOM 708 N N . PHE A 1 91 ? 7.629 12.273 -0.705 1 93.62 91 PHE A N 1
ATOM 709 C CA . PHE A 1 91 ? 8.539 11.148 -0.886 1 93.62 91 PHE A CA 1
ATOM 710 C C . PHE A 1 91 ? 8.367 10.125 0.23 1 93.62 91 PHE A C 1
ATOM 712 O O . PHE A 1 91 ? 8.398 8.922 -0.016 1 93.62 91 PHE A O 1
ATOM 719 N N . ASP A 1 92 ? 8.164 10.633 1.447 1 94.19 92 ASP A N 1
ATOM 720 C CA . ASP A 1 92 ? 7.895 9.711 2.547 1 94.19 92 ASP A CA 1
ATOM 721 C C . ASP A 1 92 ? 6.648 8.867 2.268 1 94.19 92 ASP A C 1
ATOM 723 O O . ASP A 1 92 ? 6.66 7.652 2.459 1 94.19 92 ASP A O 1
ATOM 727 N N . GLN A 1 93 ? 5.625 9.484 1.781 1 93.75 93 GLN A N 1
ATOM 728 C CA . GLN A 1 93 ? 4.387 8.781 1.475 1 93.75 93 GLN A CA 1
ATOM 729 C C . GLN A 1 93 ? 4.57 7.824 0.299 1 93.75 93 GLN A C 1
ATOM 731 O O . GLN A 1 93 ? 4.086 6.691 0.331 1 93.75 93 GLN A O 1
ATOM 736 N N . ALA A 1 94 ? 5.238 8.25 -0.701 1 94.12 94 ALA A N 1
ATOM 737 C CA . ALA A 1 94 ? 5.461 7.438 -1.893 1 94.12 94 ALA A CA 1
ATOM 738 C C . ALA A 1 94 ? 6.254 6.176 -1.556 1 94.12 94 ALA A C 1
ATOM 740 O O . ALA A 1 94 ? 5.93 5.086 -2.035 1 94.12 94 ALA A O 1
ATOM 741 N N . PHE A 1 95 ? 7.238 6.359 -0.713 1 95.19 95 PHE A N 1
ATOM 742 C CA . PHE A 1 95 ? 8.055 5.207 -0.349 1 95.19 95 PHE A CA 1
ATOM 743 C C . PHE A 1 95 ? 7.277 4.25 0.543 1 95.19 95 PHE A C 1
ATOM 745 O O . PHE A 1 95 ? 7.469 3.033 0.476 1 95.19 95 PHE A O 1
ATOM 752 N N . THR A 1 96 ? 6.453 4.828 1.438 1 95.62 96 THR A N 1
ATOM 753 C CA . THR A 1 96 ? 5.578 3.973 2.234 1 95.62 96 THR A CA 1
ATOM 754 C C . THR A 1 96 ? 4.676 3.133 1.335 1 95.62 96 THR A C 1
ATOM 756 O O . THR A 1 96 ? 4.547 1.923 1.532 1 95.62 96 THR A O 1
ATOM 759 N N . TYR A 1 97 ? 4.109 3.742 0.33 1 96.38 97 TYR A N 1
ATOM 760 C CA . TYR A 1 97 ? 3.244 3.043 -0.612 1 96.38 97 TYR A CA 1
ATOM 761 C C . TYR A 1 97 ? 4.023 2 -1.403 1 96.38 97 TYR A C 1
ATOM 763 O O . TYR A 1 97 ? 3.549 0.881 -1.606 1 96.38 97 TYR A O 1
ATOM 771 N N . LEU A 1 98 ? 5.203 2.363 -1.838 1 96.56 98 LEU A N 1
ATOM 772 C CA . LEU A 1 98 ? 6.047 1.461 -2.611 1 96.56 98 LEU A CA 1
ATOM 773 C C . LEU A 1 98 ? 6.379 0.205 -1.812 1 96.56 98 LEU A C 1
ATOM 775 O O . LEU A 1 98 ? 6.266 -0.911 -2.324 1 96.56 98 LEU A O 1
ATOM 779 N N . MET A 1 99 ? 6.738 0.424 -0.552 1 97.88 99 MET A N 1
ATOM 780 C CA . MET A 1 99 ? 7.109 -0.703 0.299 1 97.88 99 MET A CA 1
ATOM 781 C C . MET A 1 99 ? 5.902 -1.586 0.591 1 97.88 99 MET A C 1
ATOM 783 O O . MET A 1 99 ? 6.016 -2.812 0.621 1 97.88 99 MET A O 1
ATOM 787 N N . LEU A 1 100 ? 4.812 -0.966 0.798 1 97.62 100 LEU A N 1
ATOM 788 C CA . LEU A 1 100 ? 3.596 -1.734 1.048 1 97.62 100 LEU A CA 1
ATOM 789 C C . LEU A 1 100 ? 3.209 -2.551 -0.181 1 97.62 100 LEU A C 1
ATOM 791 O O . LEU A 1 100 ? 2.889 -3.736 -0.067 1 97.62 100 LEU A O 1
ATOM 795 N N . GLY A 1 101 ? 3.232 -1.908 -1.324 1 97.88 101 GLY A N 1
ATOM 796 C CA . GLY A 1 101 ? 2.912 -2.609 -2.557 1 97.88 101 GLY A CA 1
ATOM 797 C C . GLY A 1 101 ? 3.85 -3.764 -2.85 1 97.88 101 GLY A C 1
ATOM 798 O O . GLY A 1 101 ? 3.402 -4.875 -3.139 1 97.88 101 GLY A O 1
ATOM 799 N N . ALA A 1 102 ? 5.125 -3.48 -2.771 1 98.06 102 ALA A N 1
ATOM 800 C CA . ALA A 1 102 ? 6.121 -4.52 -3.012 1 98.06 102 ALA A CA 1
ATOM 801 C C . ALA A 1 102 ? 5.984 -5.656 -2.002 1 98.06 102 ALA A C 1
ATOM 803 O O . ALA A 1 102 ? 6.051 -6.832 -2.369 1 98.06 102 ALA A O 1
ATOM 804 N N . GLY A 1 103 ? 5.836 -5.297 -0.754 1 98.19 103 GLY A N 1
ATOM 805 C CA . GLY A 1 103 ? 5.652 -6.309 0.273 1 98.19 103 GLY A CA 1
ATOM 806 C C . GLY A 1 103 ? 4.414 -7.16 0.059 1 98.19 103 GLY A C 1
ATOM 807 O O . GLY A 1 103 ? 4.441 -8.375 0.276 1 98.19 103 GLY A O 1
ATOM 808 N N . ALA A 1 104 ? 3.324 -6.543 -0.344 1 97.94 104 ALA A N 1
ATOM 809 C CA . ALA A 1 104 ? 2.08 -7.27 -0.591 1 97.94 104 ALA A CA 1
ATOM 810 C C . ALA A 1 104 ? 2.246 -8.266 -1.732 1 97.94 104 ALA A C 1
ATOM 812 O O . ALA A 1 104 ? 1.783 -9.406 -1.64 1 97.94 104 ALA A O 1
ATOM 813 N N . VAL A 1 105 ? 2.881 -7.844 -2.748 1 97.5 105 VAL A N 1
ATOM 814 C CA . VAL A 1 105 ? 3.125 -8.703 -3.9 1 97.5 105 VAL A CA 1
ATOM 815 C C . VAL A 1 105 ? 3.969 -9.906 -3.479 1 97.5 105 VAL A C 1
ATOM 817 O O . VAL A 1 105 ? 3.627 -11.047 -3.783 1 97.5 105 VAL A O 1
ATOM 820 N N . VAL A 1 106 ? 5.008 -9.688 -2.742 1 98.12 106 VAL A N 1
ATOM 821 C CA . VAL A 1 106 ? 5.895 -10.766 -2.307 1 98.12 106 VAL A CA 1
ATOM 822 C C . VAL A 1 106 ? 5.16 -11.672 -1.33 1 98.12 106 VAL A C 1
ATOM 824 O O . VAL A 1 106 ? 5.34 -12.898 -1.354 1 98.12 106 VAL A O 1
ATOM 827 N N . THR A 1 107 ? 4.359 -11.109 -0.46 1 97.62 107 THR A N 1
ATOM 828 C CA . THR A 1 107 ? 3.574 -11.914 0.468 1 97.62 107 THR A CA 1
ATOM 829 C C . THR A 1 107 ? 2.684 -12.898 -0.289 1 97.62 107 THR A C 1
ATOM 831 O O . THR A 1 107 ? 2.605 -14.078 0.069 1 97.62 107 THR A O 1
ATOM 834 N N . GLU A 1 108 ? 2.059 -12.461 -1.339 1 96.06 108 GLU A N 1
ATOM 835 C CA . GLU A 1 108 ? 1.177 -13.328 -2.115 1 96.06 108 GLU A CA 1
ATOM 836 C C . GLU A 1 108 ? 1.965 -14.422 -2.82 1 96.06 108 GLU A C 1
ATOM 838 O O . GLU A 1 108 ? 1.576 -15.594 -2.787 1 96.06 108 GLU A O 1
ATOM 843 N N . VAL A 1 109 ? 3.074 -14.078 -3.439 1 95.44 109 VAL A N 1
ATOM 844 C CA . VAL A 1 109 ? 3.887 -15.047 -4.16 1 95.44 109 VAL A CA 1
ATOM 845 C C . VAL A 1 109 ? 4.43 -16.094 -3.186 1 95.44 109 VAL A C 1
ATOM 847 O O . VAL A 1 109 ? 4.402 -17.297 -3.469 1 95.44 109 VAL A O 1
ATOM 850 N N . LEU A 1 110 ? 4.906 -15.594 -2.043 1 95.75 110 LEU A N 1
ATOM 851 C CA . LEU A 1 110 ? 5.422 -16.516 -1.031 1 95.75 110 LEU A CA 1
ATOM 852 C C . LEU A 1 110 ? 4.312 -17.422 -0.503 1 95.75 110 LEU A C 1
ATOM 854 O O . LEU A 1 110 ? 4.531 -18.609 -0.281 1 95.75 110 LEU A O 1
ATOM 858 N N . TYR A 1 111 ? 3.178 -16.891 -0.293 1 94.56 111 TYR A N 1
ATOM 859 C CA . TYR A 1 111 ? 2.035 -17.672 0.159 1 94.56 111 TYR A CA 1
ATOM 860 C C . TYR A 1 111 ? 1.705 -18.781 -0.835 1 94.56 111 TYR A C 1
ATOM 862 O O . TYR A 1 111 ? 1.521 -19.938 -0.448 1 94.56 111 TYR A O 1
ATOM 870 N N . LEU A 1 112 ? 1.644 -18.453 -2.115 1 92.81 112 LEU A N 1
ATOM 871 C CA . LEU A 1 112 ? 1.361 -19.438 -3.156 1 92.81 112 LEU A CA 1
ATOM 872 C C . LEU A 1 112 ? 2.484 -20.469 -3.25 1 92.81 112 LEU A C 1
ATOM 874 O O . LEU A 1 112 ? 2.234 -21.641 -3.545 1 92.81 112 LEU A O 1
ATOM 878 N N . ALA A 1 113 ? 3.67 -20.031 -2.986 1 94 113 ALA A N 1
ATOM 879 C CA . ALA A 1 113 ? 4.816 -20.938 -3.039 1 94 113 ALA A CA 1
ATOM 880 C C . ALA A 1 113 ? 4.773 -21.938 -1.888 1 94 113 ALA A C 1
ATOM 882 O O . ALA A 1 113 ? 5.254 -23.062 -2.021 1 94 113 ALA A O 1
ATOM 883 N N . TYR A 1 114 ? 4.203 -21.516 -0.731 1 94.06 114 TYR A N 1
ATOM 884 C CA . TYR A 1 114 ? 4.113 -22.391 0.427 1 94.06 114 TYR A CA 1
ATOM 885 C C . TYR A 1 114 ? 2.893 -23.297 0.328 1 94.06 114 TYR A C 1
ATOM 887 O O . TYR A 1 114 ? 2.957 -24.484 0.681 1 94.06 114 TYR A O 1
ATOM 895 N N . LYS A 1 115 ? 1.751 -22.797 -0.155 1 92.94 115 LYS A N 1
ATOM 896 C CA . LYS A 1 115 ? 0.476 -23.5 -0.027 1 92.94 115 LYS A CA 1
ATOM 897 C C . LYS A 1 115 ? 0.002 -24.016 -1.377 1 92.94 115 LYS A C 1
ATOM 899 O O . LYS A 1 115 ? -0.757 -25 -1.438 1 92.94 115 LYS A O 1
ATOM 904 N N . GLY A 1 116 ? 0.518 -23.375 -2.486 1 90 116 GLY A N 1
ATOM 905 C CA . GLY A 1 116 ? -0.007 -23.703 -3.799 1 90 116 GLY A CA 1
ATOM 906 C C . GLY A 1 116 ? -1.48 -23.391 -3.955 1 90 116 GLY A C 1
ATOM 907 O O . GLY A 1 116 ? -2.09 -22.797 -3.057 1 90 116 GLY A O 1
ATOM 908 N N . ASP A 1 117 ? -2.029 -23.609 -5.168 1 87.5 117 ASP A N 1
ATOM 909 C CA . ASP A 1 117 ? -3.441 -23.438 -5.492 1 87.5 117 ASP A CA 1
ATOM 910 C C . ASP A 1 117 ? -3.871 -24.375 -6.609 1 87.5 117 ASP A C 1
ATOM 912 O O . ASP A 1 117 ? -3.568 -24.141 -7.781 1 87.5 117 ASP A O 1
ATOM 916 N N . GLU A 1 118 ? -4.66 -25.359 -6.273 1 84.38 118 GLU A N 1
ATOM 917 C CA . GLU A 1 118 ? -5.059 -26.391 -7.227 1 84.38 118 GLU A CA 1
ATOM 918 C C . GLU A 1 118 ? -6.051 -25.844 -8.25 1 84.38 118 GLU A C 1
ATOM 920 O O . GLU A 1 118 ? -6.059 -26.281 -9.406 1 84.38 118 GLU A O 1
ATOM 925 N N . LYS A 1 119 ? -6.809 -24.922 -7.793 1 80.81 119 LYS A N 1
ATOM 926 C CA . LYS A 1 119 ? -7.852 -24.406 -8.68 1 80.81 119 LYS A CA 1
ATOM 927 C C . LYS A 1 119 ? -7.25 -23.656 -9.867 1 80.81 119 LYS A C 1
ATOM 929 O O . LYS A 1 119 ? -7.82 -23.656 -10.961 1 80.81 119 LYS A O 1
ATOM 934 N N . ILE A 1 120 ? -6.016 -23.172 -9.602 1 81.56 120 ILE A N 1
ATOM 935 C CA . ILE A 1 120 ? -5.367 -22.469 -10.703 1 81.56 120 ILE A CA 1
ATOM 936 C C . ILE A 1 120 ? -4.062 -23.188 -11.07 1 81.56 120 ILE A C 1
ATOM 938 O O . ILE A 1 120 ? -3.211 -22.609 -11.758 1 81.56 120 ILE A O 1
ATOM 942 N N . THR A 1 121 ? -3.867 -24.328 -10.648 1 82.56 121 THR A N 1
ATOM 943 C CA . THR A 1 121 ? -2.768 -25.219 -11.016 1 82.56 121 THR A CA 1
ATOM 944 C C . THR A 1 121 ? -1.423 -24.578 -10.68 1 82.56 121 THR A C 1
ATOM 946 O O . THR A 1 121 ? -0.511 -24.578 -11.508 1 82.56 121 THR A O 1
ATOM 949 N N . TRP A 1 122 ? -1.405 -23.906 -9.539 1 87.44 122 TRP A N 1
ATOM 950 C CA . TRP A 1 122 ? -0.155 -23.391 -8.992 1 87.44 122 TRP A CA 1
ATOM 951 C C . TRP A 1 122 ? 0.422 -24.344 -7.953 1 87.44 122 TRP A C 1
ATOM 953 O O . TRP A 1 122 ? -0.178 -24.562 -6.898 1 87.44 122 TRP A O 1
ATOM 963 N N . PHE A 1 123 ? 1.649 -24.766 -8.188 1 88.62 123 PHE A N 1
ATOM 964 C CA . PHE A 1 123 ? 2.27 -25.797 -7.352 1 88.62 123 PHE A CA 1
ATOM 965 C C . PHE A 1 123 ? 3.096 -25.141 -6.242 1 88.62 123 PHE A C 1
ATOM 967 O O . PHE A 1 123 ? 3.674 -24.078 -6.434 1 88.62 123 PHE A O 1
ATOM 974 N N . GLU A 1 124 ? 3.141 -25.844 -5.152 1 91.88 124 GLU A N 1
ATOM 975 C CA . GLU A 1 124 ? 3.986 -25.391 -4.051 1 91.88 124 GLU A CA 1
ATOM 976 C C . GLU A 1 124 ? 5.461 -25.672 -4.332 1 91.88 124 GLU A C 1
ATOM 978 O O . GLU A 1 124 ? 5.805 -26.75 -4.836 1 91.88 124 GLU A O 1
ATOM 983 N N . ILE A 1 125 ? 6.316 -24.828 -4.02 1 91.62 125 ILE A N 1
ATOM 984 C CA . ILE A 1 125 ? 7.738 -24.969 -4.324 1 91.62 125 ILE A CA 1
ATOM 985 C C . ILE A 1 125 ? 8.547 -24.922 -3.031 1 91.62 125 ILE A C 1
ATOM 987 O O . ILE A 1 125 ? 9.617 -25.531 -2.936 1 91.62 125 ILE A O 1
ATOM 991 N N . CYS A 1 126 ? 8.086 -24.328 -2.021 1 93.62 126 CYS A N 1
ATOM 992 C CA . CYS A 1 126 ? 8.852 -24.047 -0.815 1 93.62 126 CYS A CA 1
ATOM 993 C C . CYS A 1 126 ? 9.156 -25.328 -0.051 1 93.62 126 CYS A C 1
ATOM 995 O O . CYS A 1 126 ? 10.18 -25.422 0.633 1 93.62 126 CYS A O 1
ATOM 997 N N . PRO A 1 127 ? 8.359 -26.391 -0.061 1 93.25 127 PRO A N 1
ATOM 998 C CA . PRO A 1 127 ? 8.758 -27.656 0.555 1 93.25 127 PRO A CA 1
ATOM 999 C C . PRO A 1 127 ? 10.031 -28.234 -0.054 1 93.25 127 PRO A C 1
ATOM 1001 O O . PRO A 1 127 ? 10.766 -28.969 0.617 1 93.25 127 PRO A O 1
ATOM 1004 N N . TYR A 1 128 ? 10.359 -27.812 -1.271 1 91.94 128 TYR A N 1
ATOM 1005 C CA . TYR A 1 128 ? 11.539 -28.328 -1.958 1 91.94 128 TYR A CA 1
ATOM 1006 C C . TYR A 1 128 ? 12.703 -27.344 -1.871 1 91.94 128 TYR A C 1
ATOM 1008 O O . TYR A 1 128 ? 13.859 -27.719 -2.08 1 91.94 128 TYR A O 1
ATOM 1016 N N . TYR A 1 129 ? 12.398 -26.062 -1.639 1 92.94 129 TYR A N 1
ATOM 1017 C CA . TYR A 1 129 ? 13.398 -25.016 -1.496 1 92.94 129 TYR A CA 1
ATOM 1018 C C . TYR A 1 129 ? 13.203 -24.25 -0.194 1 92.94 129 TYR A C 1
ATOM 1020 O O . TYR A 1 129 ? 12.961 -23.031 -0.21 1 92.94 129 TYR A O 1
ATOM 1028 N N . GLY A 1 130 ? 13.359 -24.891 0.829 1 94.12 130 GLY A N 1
ATOM 1029 C CA . GLY A 1 130 ? 13.055 -24.344 2.139 1 94.12 130 GLY A CA 1
ATOM 1030 C C . GLY A 1 130 ? 13.961 -23.203 2.533 1 94.12 130 GLY A C 1
ATOM 1031 O O . GLY A 1 130 ? 13.5 -22.172 3.053 1 94.12 130 GLY A O 1
ATOM 1032 N N . ARG A 1 131 ? 15.273 -23.375 2.322 1 94.31 131 ARG A N 1
ATOM 1033 C CA . ARG A 1 131 ? 16.234 -22.344 2.678 1 94.31 131 ARG A CA 1
ATOM 1034 C C . ARG A 1 131 ? 16 -21.062 1.88 1 94.31 131 ARG A C 1
ATOM 1036 O O . ARG A 1 131 ? 16.047 -19.969 2.434 1 94.31 131 ARG A O 1
ATOM 1043 N N . PHE A 1 132 ? 15.789 -21.234 0.646 1 95.88 132 PHE A N 1
ATOM 1044 C CA . PHE A 1 132 ? 15.484 -20.109 -0.22 1 95.88 132 PHE A CA 1
ATOM 1045 C C . PHE A 1 132 ? 14.258 -19.359 0.281 1 95.88 132 PHE A C 1
ATOM 1047 O O . PHE A 1 132 ? 14.305 -18.141 0.483 1 95.88 132 PHE A O 1
ATOM 1054 N N . CYS A 1 133 ? 13.172 -20.047 0.537 1 96.19 133 CYS A N 1
ATOM 1055 C CA . CYS A 1 133 ? 11.906 -19.438 0.939 1 96.19 133 CYS A CA 1
ATOM 1056 C C . CYS A 1 133 ? 12.023 -18.797 2.314 1 96.19 133 CYS A C 1
ATOM 1058 O O . CYS A 1 133 ? 11.422 -17.75 2.566 1 96.19 133 CYS A O 1
ATOM 1060 N N . ASN A 1 134 ? 12.789 -19.406 3.182 1 96.5 134 ASN A N 1
ATOM 1061 C CA . ASN A 1 134 ? 12.992 -18.828 4.508 1 96.5 134 ASN A CA 1
ATOM 1062 C C . ASN A 1 134 ? 13.742 -17.5 4.43 1 96.5 134 ASN A C 1
ATOM 1064 O O . ASN A 1 134 ? 13.43 -16.562 5.164 1 96.5 134 ASN A O 1
ATOM 1068 N N . ARG A 1 135 ? 14.688 -17.422 3.588 1 97.44 135 ARG A N 1
ATOM 1069 C CA . ARG A 1 135 ? 15.438 -16.188 3.404 1 97.44 135 ARG A CA 1
ATOM 1070 C C . ARG A 1 135 ? 14.555 -15.086 2.836 1 97.44 135 ARG A C 1
ATOM 1072 O O . ARG A 1 135 ? 14.617 -13.945 3.285 1 97.44 135 ARG A O 1
ATOM 1079 N N . VAL A 1 136 ? 13.797 -15.438 1.86 1 97.88 136 VAL A N 1
ATOM 1080 C CA . VAL A 1 136 ? 12.875 -14.469 1.271 1 97.88 136 VAL A CA 1
ATOM 1081 C C . VAL A 1 136 ? 11.867 -14.008 2.32 1 97.88 136 VAL A C 1
ATOM 1083 O O . VAL A 1 136 ? 11.57 -12.812 2.424 1 97.88 136 VAL A O 1
ATOM 1086 N N . ALA A 1 137 ? 11.383 -14.953 3.113 1 98.06 137 ALA A N 1
ATOM 1087 C CA . ALA A 1 137 ? 10.438 -14.617 4.176 1 98.06 137 ALA A CA 1
ATOM 1088 C C . ALA A 1 137 ? 11.062 -13.672 5.191 1 98.06 137 ALA A C 1
ATOM 1090 O O . ALA A 1 137 ? 10.422 -12.727 5.648 1 98.06 137 ALA A O 1
ATOM 1091 N N . ALA A 1 138 ? 12.25 -13.961 5.539 1 98.31 138 ALA A N 1
ATOM 1092 C CA . ALA A 1 138 ? 12.961 -13.094 6.473 1 98.31 138 ALA A CA 1
ATOM 1093 C C . ALA A 1 138 ? 13.133 -11.695 5.895 1 98.31 138 ALA A C 1
ATOM 1095 O O . ALA A 1 138 ? 12.93 -10.695 6.59 1 98.31 138 ALA A O 1
ATOM 1096 N N . SER A 1 139 ? 13.578 -1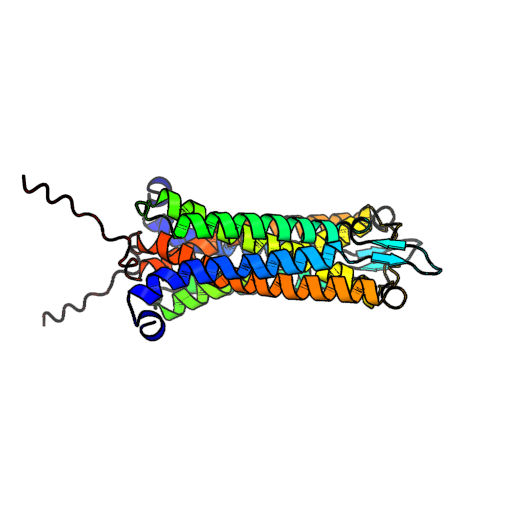1.68 4.652 1 98.56 139 SER A N 1
ATOM 1097 C CA . SER A 1 139 ? 13.711 -10.398 3.971 1 98.56 139 SER A CA 1
ATOM 1098 C C . SER A 1 139 ? 12.391 -9.633 3.965 1 98.56 139 SER A C 1
ATOM 1100 O O . SER A 1 139 ? 12.367 -8.422 4.203 1 98.56 139 SER A O 1
ATOM 1102 N N . LEU A 1 140 ? 11.328 -10.273 3.688 1 98.62 140 LEU A N 1
ATOM 1103 C CA . LEU A 1 140 ? 10 -9.68 3.656 1 98.62 140 LEU A CA 1
ATOM 1104 C C . LEU A 1 140 ? 9.625 -9.117 5.023 1 98.62 140 LE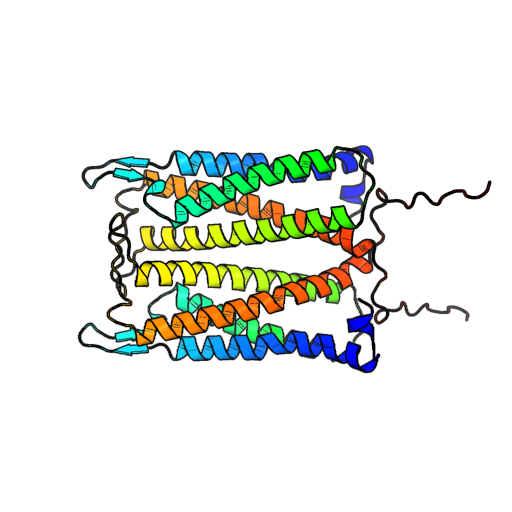U A C 1
ATOM 1106 O O 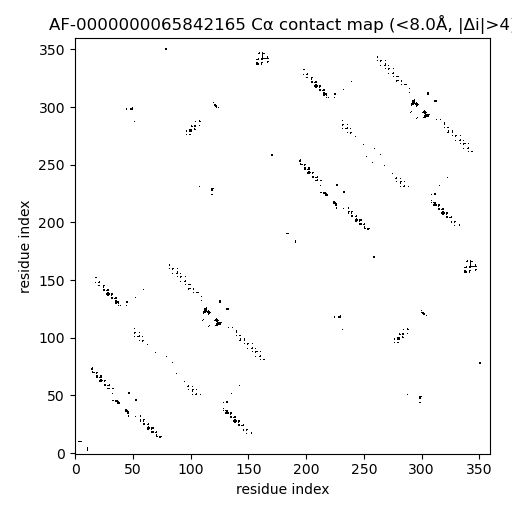. LEU A 1 140 ? 9.141 -7.984 5.117 1 98.62 140 LEU A O 1
ATOM 1110 N N . VAL A 1 141 ? 9.828 -9.844 6.047 1 98.5 141 VAL A N 1
ATOM 1111 C CA . VAL A 1 141 ? 9.492 -9.422 7.406 1 98.5 141 VAL A CA 1
ATOM 1112 C C . VAL A 1 141 ? 10.273 -8.164 7.762 1 98.5 141 VAL A C 1
ATOM 1114 O O . VAL A 1 141 ? 9.711 -7.199 8.289 1 98.5 141 VAL A O 1
ATOM 1117 N N . ILE A 1 142 ? 11.523 -8.141 7.43 1 98.56 142 ILE A N 1
ATOM 1118 C CA . ILE A 1 142 ? 12.359 -6.98 7.719 1 98.56 142 ILE A CA 1
ATOM 1119 C C . ILE A 1 142 ? 11.867 -5.777 6.914 1 98.56 142 ILE A C 1
ATOM 1121 O O . ILE A 1 142 ? 11.875 -4.648 7.41 1 98.56 142 ILE A O 1
ATOM 1125 N N . SER A 1 143 ? 11.5 -6.039 5.668 1 98.44 143 SER A N 1
ATOM 1126 C CA . SER A 1 143 ? 10.961 -4.965 4.844 1 98.44 143 SER A CA 1
ATOM 1127 C C . SER A 1 143 ? 9.695 -4.375 5.465 1 98.44 143 SER A C 1
ATOM 1129 O O . SER A 1 143 ? 9.484 -3.16 5.414 1 98.44 143 SER A O 1
ATOM 1131 N N . PHE A 1 144 ? 8.852 -5.172 6.082 1 98.25 144 PHE A N 1
ATOM 1132 C CA . PHE A 1 144 ? 7.641 -4.672 6.727 1 98.25 144 PHE A CA 1
ATOM 1133 C C . PHE A 1 144 ? 7.988 -3.871 7.977 1 98.25 144 PHE A C 1
ATOM 1135 O O . PHE A 1 144 ? 7.301 -2.902 8.312 1 98.25 144 PHE A O 1
ATOM 1142 N N . LEU A 1 145 ? 8.992 -4.273 8.625 1 97.44 145 LEU A N 1
ATOM 1143 C CA . LEU A 1 145 ? 9.453 -3.48 9.758 1 97.44 145 LEU A CA 1
ATOM 1144 C C . LEU A 1 145 ? 9.898 -2.094 9.312 1 97.44 145 LEU A C 1
ATOM 1146 O O . LEU A 1 145 ? 9.617 -1.099 9.984 1 97.44 145 LEU A O 1
ATOM 1150 N N . ALA A 1 146 ? 10.609 -2.043 8.172 1 97.12 146 ALA A N 1
ATOM 1151 C CA . ALA A 1 146 ? 10.984 -0.752 7.602 1 97.12 146 ALA A CA 1
ATOM 1152 C C . ALA A 1 146 ? 9.75 0.078 7.258 1 97.12 146 ALA A C 1
ATOM 1154 O O . ALA A 1 146 ? 9.711 1.283 7.516 1 97.12 146 ALA A O 1
ATOM 1155 N N . LEU A 1 147 ? 8.75 -0.562 6.66 1 97.12 147 LEU A N 1
ATOM 1156 C CA . LEU A 1 147 ? 7.484 0.094 6.34 1 97.12 147 LEU A CA 1
ATOM 1157 C C . LEU A 1 147 ? 6.867 0.71 7.59 1 97.12 147 LEU A C 1
ATOM 1159 O O . LEU A 1 147 ? 6.406 1.854 7.562 1 97.12 147 LEU A O 1
ATOM 1163 N N . LEU A 1 148 ? 6.898 -0.029 8.695 1 95.5 148 LEU A N 1
ATOM 1164 C CA . LEU A 1 148 ? 6.324 0.44 9.953 1 95.5 148 LEU A CA 1
ATOM 1165 C C . LEU A 1 148 ? 7.102 1.64 10.492 1 95.5 148 LEU A C 1
ATOM 1167 O O . LEU A 1 148 ? 6.539 2.48 11.195 1 95.5 148 LEU A O 1
ATOM 1171 N N . CYS A 1 149 ? 8.344 1.755 10.078 1 93.12 149 CYS A N 1
ATOM 1172 C CA . CYS A 1 149 ? 9.141 2.912 10.469 1 93.12 149 CYS A CA 1
ATOM 1173 C C . CYS A 1 149 ? 8.773 4.129 9.625 1 93.12 149 CYS A C 1
ATOM 1175 O O . CYS A 1 149 ? 8.836 5.262 10.102 1 93.12 149 CYS A O 1
ATOM 1177 N N . PHE A 1 150 ? 8.344 3.891 8.438 1 94.62 150 PHE A N 1
ATOM 1178 C CA . PHE A 1 150 ? 8.047 4.988 7.527 1 94.62 150 PHE A CA 1
ATOM 1179 C C . PHE A 1 150 ? 6.691 5.613 7.852 1 94.62 150 PHE A C 1
ATOM 1181 O O . PHE A 1 150 ? 6.477 6.801 7.609 1 94.62 150 PHE A O 1
ATOM 1188 N N . ILE A 1 151 ? 5.855 4.875 8.469 1 94.31 151 ILE A N 1
ATOM 1189 C CA . ILE A 1 151 ? 4.516 5.371 8.766 1 94.31 151 ILE A CA 1
ATOM 1190 C C . ILE A 1 151 ? 4.605 6.539 9.75 1 94.31 151 ILE A C 1
ATOM 1192 O O . ILE A 1 151 ? 4.148 7.645 9.453 1 94.31 151 ILE A O 1
ATOM 1196 N N . PRO A 1 152 ? 5.258 6.426 10.891 1 92.75 152 PRO A N 1
ATOM 1197 C CA . PRO A 1 152 ? 5.387 7.578 11.789 1 92.75 152 PRO A CA 1
ATOM 1198 C C . PRO A 1 152 ? 6.203 8.719 11.18 1 92.75 152 PRO A C 1
ATOM 1200 O O . PRO A 1 152 ? 5.934 9.891 11.445 1 92.75 152 PRO A O 1
ATOM 1203 N N . LEU A 1 153 ? 7.207 8.383 10.367 1 92.5 153 LEU A N 1
ATOM 1204 C CA . LEU A 1 153 ? 7.98 9.422 9.703 1 92.5 153 LEU A CA 1
ATOM 1205 C C . LEU A 1 153 ? 7.094 10.25 8.773 1 92.5 153 LEU A C 1
ATOM 1207 O O . LEU A 1 153 ? 7.215 11.477 8.727 1 92.5 153 LEU A O 1
ATOM 1211 N N . SER A 1 154 ? 6.215 9.531 8.047 1 92.5 154 SER A N 1
ATOM 1212 C CA . SER A 1 154 ? 5.281 10.227 7.164 1 92.5 154 SER A CA 1
ATOM 1213 C C . SER A 1 154 ? 4.324 11.109 7.957 1 92.5 154 SER A C 1
ATOM 1215 O O . SER A 1 154 ? 3.928 12.18 7.496 1 92.5 154 SER A O 1
ATOM 1217 N N . LEU A 1 155 ? 4.02 10.719 9.18 1 89.31 155 LEU A N 1
ATOM 1218 C CA . LEU A 1 155 ? 3.158 11.516 10.039 1 89.31 155 LEU A CA 1
ATOM 1219 C C . LEU A 1 155 ? 3.881 12.773 10.516 1 89.31 155 LEU A C 1
ATOM 1221 O O . LEU A 1 155 ? 3.297 13.859 10.547 1 89.31 155 LEU A O 1
ATOM 1225 N N . ILE A 1 156 ? 5.117 12.672 10.844 1 87.31 156 ILE A N 1
ATOM 1226 C CA . ILE A 1 156 ? 5.922 13.805 11.289 1 87.31 156 ILE A CA 1
ATOM 1227 C C . ILE A 1 156 ? 6.078 14.812 10.156 1 87.31 156 ILE A C 1
ATOM 1229 O O . ILE A 1 156 ? 5.934 16.016 10.359 1 87.31 156 ILE A O 1
ATOM 1233 N N . SER A 1 157 ? 6.359 14.273 8.969 1 88.25 157 SER A N 1
ATOM 1234 C CA . SER A 1 157 ? 6.516 15.164 7.82 1 88.25 157 SER A CA 1
ATOM 1235 C C . SER A 1 157 ? 5.203 15.852 7.469 1 88.25 157 SER A C 1
ATOM 1237 O O . SER A 1 157 ? 5.191 17.016 7.066 1 88.25 157 SER A O 1
ATOM 1239 N N . ALA A 1 158 ? 4.129 15.133 7.602 1 89.88 158 ALA A N 1
ATOM 1240 C CA . ALA A 1 158 ? 2.82 15.742 7.383 1 89.88 158 ALA A CA 1
ATOM 1241 C C . ALA A 1 158 ? 2.564 16.859 8.383 1 89.88 158 ALA A C 1
ATOM 1243 O O . ALA A 1 158 ? 2.066 17.938 8.008 1 89.88 158 ALA A O 1
ATOM 1244 N N . TYR A 1 159 ? 2.877 16.625 9.586 1 86.75 159 TYR A N 1
ATOM 1245 C CA . TYR A 1 159 ? 2.725 17.625 10.625 1 86.75 159 TYR A CA 1
ATOM 1246 C C . TYR A 1 159 ? 3.521 18.891 10.297 1 86.75 159 TYR A C 1
ATOM 1248 O O . TYR A 1 159 ? 3.029 20 10.469 1 86.75 159 TYR A O 1
ATOM 1256 N N . ARG A 1 160 ? 4.699 18.734 9.82 1 84.38 160 ARG A N 1
ATOM 1257 C CA . ARG A 1 160 ? 5.562 19.859 9.492 1 84.38 160 ARG A CA 1
ATOM 1258 C C . ARG A 1 160 ? 4.977 20.688 8.352 1 84.38 160 ARG A C 1
ATOM 1260 O O . ARG A 1 160 ? 5.121 21.906 8.32 1 84.38 160 ARG A O 1
ATOM 1267 N N . VAL A 1 161 ? 4.398 20.016 7.461 1 85.5 161 VAL A N 1
ATOM 1268 C CA . VAL A 1 161 ? 3.855 20.688 6.281 1 85.5 161 VAL A CA 1
ATOM 1269 C C . VAL A 1 161 ? 2.551 21.391 6.645 1 85.5 161 VAL A C 1
ATOM 1271 O O . VAL A 1 161 ? 2.379 22.578 6.363 1 85.5 161 VAL A O 1
ATOM 1274 N N . PHE A 1 162 ? 1.651 20.781 7.398 1 86 162 PHE A N 1
ATOM 1275 C CA . PHE A 1 162 ? 0.289 21.281 7.527 1 86 162 PHE A CA 1
ATOM 1276 C C . PHE A 1 162 ? 0.146 22.141 8.773 1 86 162 PHE A C 1
ATOM 1278 O O . PHE A 1 162 ? -0.83 22.891 8.922 1 86 162 PHE A O 1
ATOM 1285 N N . SER A 1 163 ? 1.092 22.078 9.594 1 80.62 163 SER A N 1
ATOM 1286 C CA . SER A 1 163 ? 1.051 22.969 10.742 1 80.62 163 SER A CA 1
ATOM 1287 C C . SER A 1 163 ? 1.378 24.406 10.344 1 80.62 163 SER A C 1
ATOM 1289 O O . SER A 1 163 ? 1.092 25.344 11.086 1 80.62 163 SER A O 1
ATOM 1291 N N . LYS A 1 164 ? 1.971 24.5 9.195 1 75.94 164 LYS A N 1
ATOM 1292 C CA . LYS A 1 164 ? 2.328 25.828 8.711 1 75.94 164 LYS A CA 1
ATOM 1293 C C . LYS A 1 164 ? 1.14 26.516 8.031 1 75.94 164 LYS A C 1
ATOM 1295 O O . LYS A 1 164 ? 1.194 27.703 7.719 1 75.94 164 LYS A O 1
ATOM 1300 N N . TYR A 1 165 ? 0.101 25.719 7.832 1 71.12 165 TYR A N 1
ATOM 1301 C CA . TYR A 1 165 ? -1.092 26.266 7.191 1 71.12 165 TYR A CA 1
ATOM 1302 C C . TYR A 1 165 ? -2.145 26.625 8.227 1 71.12 165 TYR A C 1
ATOM 1304 O O . TYR A 1 165 ? -2.184 26.062 9.32 1 71.12 165 TYR A O 1
ATOM 1312 N N . ASP A 1 166 ? -2.916 27.734 7.91 1 68.75 166 ASP A N 1
ATOM 1313 C CA . ASP A 1 166 ? -4.023 28.125 8.773 1 68.75 166 ASP A CA 1
ATOM 1314 C C . ASP A 1 166 ? -5.094 27.031 8.828 1 68.75 166 ASP A C 1
ATOM 1316 O O . ASP A 1 166 ? -5.32 26.328 7.848 1 68.75 166 ASP A O 1
ATOM 1320 N N . PRO A 1 167 ? -5.605 26.828 10.125 1 65.56 167 PRO A N 1
ATOM 1321 C CA . PRO A 1 167 ? -6.676 25.828 10.242 1 65.56 167 PRO A CA 1
ATOM 1322 C C . PRO A 1 167 ? -7.875 26.141 9.352 1 65.56 167 PRO A C 1
ATOM 1324 O O . PRO A 1 167 ? -8.117 27.312 9.023 1 65.56 167 PRO A O 1
ATOM 1327 N N . PRO A 1 168 ? -8.484 25.156 8.867 1 61.19 168 PRO A N 1
ATOM 1328 C CA . PRO A 1 168 ? -9.641 25.391 8.008 1 61.19 168 PRO A CA 1
ATOM 1329 C C . PRO A 1 168 ? -10.758 26.141 8.719 1 61.19 168 PRO A C 1
ATOM 1331 O O . PRO A 1 168 ? -10.906 26.047 9.938 1 61.19 168 PRO A O 1
ATOM 1334 N N . SER A 1 169 ? -11.094 27.297 8.305 1 55.06 169 SER A N 1
ATOM 1335 C CA . SER A 1 169 ? -12.086 28.219 8.82 1 55.06 169 SER A CA 1
ATOM 1336 C C . SER A 1 169 ? -13.25 27.484 9.477 1 55.06 169 SER A C 1
ATOM 1338 O O . SER A 1 169 ? -13.852 27.984 10.43 1 55.06 169 SER A O 1
ATOM 1340 N N . LEU A 1 170 ? -13.641 26.438 8.977 1 50.75 170 LEU A N 1
ATOM 1341 C CA . LEU A 1 170 ? -14.859 25.812 9.484 1 50.75 170 LEU A CA 1
ATOM 1342 C C . LEU A 1 170 ? -14.68 25.391 10.938 1 50.75 170 LEU A C 1
ATOM 1344 O O . LEU A 1 170 ? -15.656 25.25 11.68 1 50.75 170 LEU A O 1
ATOM 1348 N N . CYS A 1 171 ? -13.617 25.109 11.383 1 50.06 171 CYS A N 1
ATOM 1349 C CA . CYS A 1 171 ? -13.414 24.719 12.773 1 50.06 171 CYS A CA 1
ATOM 1350 C C . CYS A 1 171 ? -13.062 25.906 13.648 1 50.06 171 CYS A C 1
ATOM 1352 O O . CYS A 1 171 ? -11.891 26.203 13.867 1 50.06 171 CYS A O 1
ATOM 1354 N N . LYS A 1 172 ? -13.539 27.156 13.312 1 47.53 172 LYS A N 1
ATOM 1355 C CA . LYS A 1 172 ? -13.258 28.281 14.18 1 47.53 172 LYS A CA 1
ATOM 1356 C C . LYS A 1 172 ? -13.609 27.969 15.633 1 47.53 172 LYS A C 1
ATOM 1358 O O . LYS A 1 172 ? -14.664 27.391 15.906 1 47.53 172 LYS A O 1
ATOM 1363 N N . LYS A 1 173 ? -12.703 28.094 16.562 1 45.75 173 LYS A N 1
ATOM 1364 C CA . LYS A 1 173 ? -12.812 28.172 18.016 1 45.75 173 LYS A CA 1
ATOM 1365 C C . LYS A 1 173 ? -14.039 28.984 18.438 1 45.75 173 LYS A C 1
ATOM 1367 O O . LYS A 1 173 ? -14.195 30.141 18.031 1 45.75 173 LYS A O 1
ATOM 1372 N N . ASP A 1 174 ? -15.133 28.516 18.688 1 40.59 174 ASP A N 1
ATOM 1373 C CA . ASP A 1 174 ? -16.016 29.266 19.578 1 40.59 174 ASP A CA 1
ATOM 1374 C C . ASP A 1 174 ? -15.227 29.922 20.703 1 40.59 174 ASP A C 1
ATOM 1376 O O . ASP A 1 174 ? -14.609 29.234 21.531 1 40.59 174 ASP A O 1
ATOM 1380 N N . GLN A 1 175 ? -14.406 30.875 20.469 1 35.44 175 GLN A N 1
ATOM 1381 C CA . GLN A 1 175 ? -14.109 31.828 21.531 1 35.44 175 GLN A CA 1
ATOM 1382 C C . GLN A 1 175 ? -15.336 32.125 22.391 1 35.44 175 GLN A C 1
ATOM 1384 O O . GLN A 1 175 ? -16.359 32.594 21.875 1 35.44 175 GLN A O 1
ATOM 1389 N N . ILE A 1 176 ? -15.68 31.406 23.516 1 36.56 176 ILE A N 1
ATOM 1390 C CA . ILE A 1 176 ? -16.453 31.844 24.672 1 36.56 176 ILE A CA 1
ATOM 1391 C C . ILE A 1 176 ? -16.203 33.312 24.922 1 36.56 176 ILE A C 1
ATOM 1393 O O . ILE A 1 176 ? -15.07 33.75 25.141 1 36.56 176 ILE A O 1
ATOM 1397 N N . THR A 1 177 ? -17 34.25 24.344 1 36.03 177 THR A N 1
ATOM 1398 C CA . THR A 1 177 ? -17.406 35.5 25.016 1 36.03 177 THR A CA 1
ATOM 1399 C C . THR A 1 177 ? -17.688 35.25 26.484 1 36.03 177 THR A C 1
ATOM 1401 O O . THR A 1 177 ? -18.703 34.625 26.828 1 36.03 177 THR A O 1
ATOM 1404 N N . SER A 1 178 ? -16.844 34.562 27.234 1 33.22 178 SER A N 1
ATOM 1405 C CA . SER A 1 178 ? -16.984 34.875 28.641 1 33.22 178 SER A CA 1
ATOM 1406 C C . SER A 1 178 ? -16.984 36.375 28.875 1 33.22 178 SER A C 1
ATOM 1408 O O . SER A 1 178 ? -16.219 36.875 29.719 1 33.22 178 SER A O 1
ATOM 1410 N N . GLN A 1 179 ? -17.094 37.25 27.828 1 28.73 179 GLN A N 1
ATOM 1411 C CA . GLN A 1 179 ? -17.328 38.562 28.422 1 28.73 179 GLN A CA 1
ATOM 1412 C C . GLN A 1 179 ? -18.703 38.656 29.078 1 28.73 179 GLN A C 1
ATOM 1414 O O . GLN A 1 179 ? -19.219 39.75 29.328 1 28.73 179 GLN A O 1
ATOM 1419 N N . SER A 1 180 ? -19.453 37.594 29.531 1 25.78 180 SER A N 1
ATOM 1420 C CA . SER A 1 180 ? -20.219 38.156 30.625 1 25.78 180 SER A CA 1
ATOM 1421 C C . SER A 1 180 ? -19.375 38.281 31.891 1 25.78 180 SER A C 1
ATOM 1423 O O .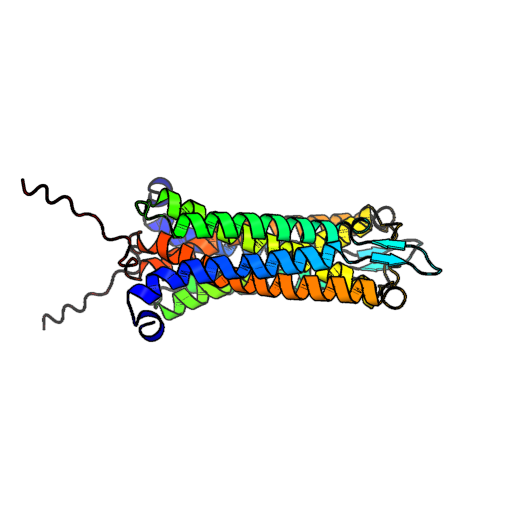 SER A 1 180 ? -18.531 37.406 32.156 1 25.78 180 SER A O 1
ATOM 1425 N N . MET B 1 1 ? -5.41 27.281 -4.836 1 29.16 1 MET B N 1
ATOM 1426 C CA . MET B 1 1 ? -6.07 27.141 -3.543 1 29.16 1 MET B CA 1
ATOM 1427 C C . MET B 1 1 ? -7.277 28.062 -3.445 1 29.16 1 MET B C 1
ATOM 1429 O O . MET B 1 1 ? -8.289 27.719 -2.846 1 29.16 1 MET B O 1
ATOM 1433 N N . GLU B 1 2 ? -7.121 29.266 -3.912 1 41.16 2 GLU B N 1
ATOM 1434 C CA . GLU B 1 2 ? -8.211 30.219 -4.066 1 41.16 2 GLU B CA 1
ATOM 1435 C C . GLU B 1 2 ? -9.289 29.688 -5.012 1 41.16 2 GLU B C 1
ATOM 1437 O O . GLU B 1 2 ? -10.477 29.953 -4.82 1 41.16 2 GLU B O 1
ATOM 1442 N N . LEU B 1 3 ? -8.781 29.203 -6.145 1 40.19 3 LEU B N 1
ATOM 1443 C CA . LEU B 1 3 ? -9.688 28.812 -7.215 1 40.19 3 LEU B CA 1
ATOM 1444 C C . LEU B 1 3 ? -10.695 27.766 -6.719 1 40.19 3 LEU B C 1
ATOM 1446 O O . LEU B 1 3 ? -11.812 27.688 -7.238 1 40.19 3 LEU B O 1
ATOM 1450 N N . ILE B 1 4 ? -10.227 26.734 -5.992 1 39.19 4 ILE B N 1
ATOM 1451 C CA . ILE B 1 4 ? -11.188 25.812 -5.402 1 39.19 4 ILE B CA 1
ATOM 1452 C C . ILE B 1 4 ? -12.031 26.531 -4.355 1 39.19 4 ILE B C 1
ATOM 1454 O O . ILE B 1 4 ? -13.086 26.031 -3.955 1 39.19 4 ILE B O 1
ATOM 1458 N N . TYR B 1 5 ? -11.516 27.562 -3.668 1 40.22 5 TYR B N 1
ATOM 1459 C CA . TYR B 1 5 ? -12.125 28.297 -2.564 1 40.22 5 TYR B CA 1
ATOM 1460 C C . TYR B 1 5 ? -13.227 29.219 -3.066 1 40.22 5 TYR B C 1
ATOM 1462 O O . TYR B 1 5 ? -13.68 30.109 -2.342 1 40.22 5 TYR B O 1
ATOM 1470 N N . GLY B 1 6 ? -13.445 29.391 -4.289 1 40.38 6 GLY B N 1
ATOM 1471 C CA . GLY B 1 6 ? -14.461 30.391 -4.559 1 40.38 6 GLY B CA 1
ATOM 1472 C C . GLY B 1 6 ? -15.672 30.266 -3.66 1 40.38 6 GLY B C 1
ATOM 1473 O O . GLY B 1 6 ? -15.914 31.125 -2.809 1 40.38 6 GLY B O 1
ATOM 1474 N N . SER B 1 7 ? -17 29.75 -4.047 1 46.19 7 SER B N 1
ATOM 1475 C CA . SER B 1 7 ? -18.266 30.016 -3.391 1 46.19 7 SER B CA 1
ATOM 1476 C C . SER B 1 7 ? -18.422 29.172 -2.131 1 46.19 7 SER B C 1
ATOM 1478 O O . SER B 1 7 ? -17.984 28.016 -2.094 1 46.19 7 SER B O 1
ATOM 1480 N N . THR B 1 8 ? -18.578 29.656 -0.868 1 49.25 8 THR B N 1
ATOM 1481 C CA . THR B 1 8 ? -18.797 29.156 0.485 1 49.25 8 THR B CA 1
ATOM 1482 C C . THR B 1 8 ? -19.562 27.844 0.458 1 49.25 8 THR B C 1
ATOM 1484 O O . THR B 1 8 ? -19.234 26.906 1.199 1 49.25 8 THR B O 1
ATOM 1487 N N . MET B 1 9 ? -20.703 27.969 -0.16 1 46.31 9 MET B N 1
ATOM 1488 C CA . MET B 1 9 ? -21.594 26.812 -0.253 1 46.31 9 MET B CA 1
ATOM 1489 C C . MET B 1 9 ? -20.891 25.625 -0.91 1 46.31 9 MET B C 1
ATOM 1491 O O . MET B 1 9 ? -21.078 24.484 -0.507 1 46.31 9 MET B O 1
ATOM 1495 N N . ARG B 1 10 ? -20.062 25.984 -1.908 1 52.22 10 ARG B N 1
ATOM 1496 C CA . ARG B 1 10 ? -19.406 24.969 -2.734 1 52.22 10 ARG B CA 1
ATOM 1497 C C . ARG B 1 10 ? -18.344 24.219 -1.942 1 52.22 10 ARG B C 1
ATOM 1499 O O . ARG B 1 10 ? -18.172 23.016 -2.121 1 52.22 10 ARG B O 1
ATOM 1506 N N . LYS B 1 11 ? -17.875 24.859 -0.857 1 58.78 11 LYS B N 1
ATOM 1507 C CA . LYS B 1 11 ? -16.844 24.234 -0.028 1 58.78 11 LYS B CA 1
ATOM 1508 C C . LYS B 1 11 ? -17.438 23.188 0.898 1 58.78 11 LYS B C 1
ATOM 1510 O O . LYS B 1 11 ? -16.875 22.109 1.082 1 58.78 11 LYS B O 1
ATOM 1515 N N . LYS B 1 12 ? -18.812 23.562 1.173 1 67.12 12 LYS B N 1
ATOM 1516 C CA . LYS B 1 12 ? -19.453 22.688 2.152 1 67.12 12 LYS B CA 1
ATOM 1517 C C . LYS B 1 12 ? -19.734 21.312 1.553 1 67.12 12 LYS B C 1
ATOM 1519 O O . LYS B 1 12 ? -19.75 20.312 2.268 1 67.12 12 LYS B O 1
ATOM 1524 N N . TRP B 1 13 ? -19.828 21.375 0.125 1 75.75 13 TRP B N 1
ATOM 1525 C CA . TRP B 1 13 ? -20.25 20.094 -0.449 1 75.75 13 TRP B CA 1
ATOM 1526 C C . TRP B 1 13 ? -19.078 19.406 -1.147 1 75.75 13 TRP B C 1
ATOM 1528 O O . TRP B 1 13 ? -19.203 18.266 -1.597 1 75.75 13 TRP B O 1
ATOM 1538 N N . ILE B 1 14 ? -18.031 20.062 -1.259 1 77.25 14 ILE B N 1
ATOM 1539 C CA . ILE B 1 14 ? -16.922 19.484 -1.999 1 77.25 14 ILE B CA 1
ATOM 1540 C C . ILE B 1 14 ? -16.359 18.281 -1.243 1 77.25 14 ILE B C 1
ATOM 1542 O O . ILE B 1 14 ? -16.141 17.219 -1.831 1 77.25 14 ILE B O 1
ATOM 1546 N N . GLU B 1 15 ? -16.312 18.438 0.011 1 79.75 15 GLU B N 1
ATOM 1547 C CA . GLU B 1 15 ? -15.734 17.344 0.782 1 79.75 15 GLU B CA 1
ATOM 1548 C C . GLU B 1 15 ? -16.656 16.141 0.801 1 79.75 15 GLU B C 1
ATOM 1550 O O . GLU B 1 15 ? -16.234 15.016 0.52 1 79.75 15 GLU B O 1
ATOM 1555 N N . PRO B 1 16 ? -17.922 16.375 1.118 1 84.31 16 PRO B N 1
ATOM 1556 C CA . PRO B 1 16 ? -18.812 15.219 1.089 1 84.31 16 PRO B CA 1
ATOM 1557 C C . PRO B 1 16 ? -18.906 14.578 -0.294 1 84.31 16 PRO B C 1
ATOM 1559 O O . PRO B 1 16 ? -19.016 13.352 -0.404 1 84.31 16 PRO B O 1
ATOM 1562 N N . ALA B 1 17 ? -18.844 15.398 -1.254 1 86.62 17 ALA B N 1
ATOM 1563 C CA . ALA B 1 17 ? -18.891 14.859 -2.611 1 86.62 17 ALA B CA 1
ATOM 1564 C C . ALA B 1 17 ? -17.656 14.023 -2.916 1 86.62 17 ALA B C 1
ATOM 1566 O O . ALA B 1 17 ? -17.75 12.961 -3.529 1 86.62 17 ALA B O 1
ATOM 1567 N N . LEU B 1 18 ? -16.594 14.508 -2.525 1 86.69 18 LEU B N 1
ATOM 1568 C CA . LEU B 1 18 ? -15.344 13.781 -2.742 1 86.69 18 LEU B CA 1
ATOM 1569 C C . LEU B 1 18 ? -15.344 12.461 -1.975 1 86.69 18 LEU B C 1
ATOM 1571 O O . LEU B 1 18 ? -14.82 11.453 -2.459 1 86.69 18 LEU B O 1
ATOM 1575 N N . ARG B 1 19 ? -16 12.406 -0.844 1 90.19 19 ARG B N 1
ATOM 1576 C CA . ARG B 1 19 ? -16.016 11.211 -0.005 1 90.19 19 ARG B CA 1
ATOM 1577 C C . ARG B 1 19 ? -17.078 10.227 -0.486 1 90.19 19 ARG B C 1
ATOM 1579 O O . ARG B 1 19 ? -17.031 9.039 -0.144 1 90.19 19 ARG B O 1
ATOM 1586 N N . PHE B 1 20 ? -17.938 10.75 -1.298 1 91.19 20 PHE B N 1
ATOM 1587 C CA . PHE B 1 20 ? -18.984 9.875 -1.828 1 91.19 20 PHE B CA 1
ATOM 1588 C C . PHE B 1 20 ? -18.531 9.203 -3.115 1 91.19 20 PHE B C 1
ATOM 1590 O O . PHE B 1 20 ? -19 8.109 -3.447 1 91.19 20 PHE B O 1
ATOM 1597 N N . LEU B 1 21 ? -17.578 9.75 -3.768 1 93.75 21 LEU B N 1
ATOM 1598 C CA . LEU B 1 21 ? -17.109 9.242 -5.051 1 93.75 21 LEU B CA 1
ATOM 1599 C C . LEU B 1 21 ? -16.562 7.824 -4.918 1 93.75 21 LEU B C 1
ATOM 1601 O O . LEU B 1 21 ? -16.922 6.945 -5.703 1 93.75 21 LEU B O 1
ATOM 1605 N N . PRO B 1 22 ? -15.82 7.516 -3.871 1 95.81 22 PRO B N 1
ATOM 1606 C CA . PRO B 1 22 ? -15.289 6.156 -3.74 1 95.81 22 PRO B CA 1
ATOM 1607 C C . PRO B 1 22 ? -16.391 5.117 -3.521 1 95.81 22 PRO B C 1
ATOM 1609 O O . PRO B 1 22 ? -16.188 3.936 -3.814 1 95.81 22 PRO B O 1
ATOM 1612 N N . VAL B 1 23 ? -17.547 5.527 -3.035 1 96.38 23 VAL B N 1
ATOM 1613 C CA . VAL B 1 23 ? -18.625 4.578 -2.801 1 96.38 23 VAL B CA 1
ATOM 1614 C C . VAL B 1 23 ? -19.047 3.936 -4.121 1 96.38 23 VAL B C 1
ATOM 1616 O O . VAL B 1 23 ? -19.094 2.709 -4.23 1 96.38 23 VAL B O 1
ATOM 1619 N N . GLY B 1 24 ? -19.312 4.793 -5.113 1 96.75 24 GLY B N 1
ATOM 1620 C CA . GLY B 1 24 ? -19.703 4.277 -6.418 1 96.75 24 GLY B CA 1
ATOM 1621 C C . GLY B 1 24 ? -18.641 3.414 -7.062 1 96.75 24 GLY B C 1
ATOM 1622 O O . GLY B 1 24 ? -18.938 2.357 -7.621 1 96.75 24 GLY B O 1
ATOM 1623 N N . LEU B 1 25 ? -17.422 3.842 -6.973 1 98 25 LEU B N 1
ATOM 1624 C CA . LEU B 1 25 ? -16.312 3.102 -7.566 1 98 25 LEU B CA 1
ATOM 1625 C C . LEU B 1 25 ? -16.125 1.751 -6.883 1 98 25 LEU B C 1
ATOM 1627 O O . LEU B 1 25 ? -16.031 0.719 -7.551 1 98 25 LEU B O 1
ATOM 1631 N N . CYS B 1 26 ? -16.156 1.715 -5.551 1 98.25 26 CYS B N 1
ATOM 1632 C CA . CYS B 1 26 ? -15.945 0.483 -4.797 1 98.25 26 CYS B CA 1
ATOM 1633 C C . CYS B 1 26 ? -17.094 -0.499 -5.023 1 98.25 26 CYS B C 1
ATOM 1635 O O . CYS B 1 26 ? -16.859 -1.701 -5.172 1 98.25 26 CYS B O 1
ATOM 1637 N N . ILE B 1 27 ? -18.297 -0.018 -5.102 1 98.12 27 ILE B N 1
ATOM 1638 C CA . ILE B 1 27 ? -19.438 -0.888 -5.34 1 98.12 27 ILE B CA 1
ATOM 1639 C C . ILE B 1 27 ? -19.359 -1.471 -6.75 1 98.12 27 ILE B C 1
ATOM 1641 O O . ILE B 1 27 ? -19.641 -2.654 -6.953 1 98.12 27 ILE B O 1
ATOM 1645 N N . SER B 1 28 ? -19.016 -0.625 -7.691 1 98.25 28 SER B N 1
ATOM 1646 C CA . SER B 1 28 ? -18.875 -1.103 -9.062 1 98.25 28 SER B CA 1
ATOM 1647 C C . SER B 1 28 ? -17.781 -2.154 -9.18 1 98.25 28 SER B C 1
ATOM 1649 O O . SER B 1 28 ? -17.953 -3.182 -9.836 1 98.25 28 SER B O 1
ATOM 1651 N N . ALA B 1 29 ? -16.641 -1.895 -8.555 1 98.69 29 ALA B N 1
ATOM 1652 C CA . ALA B 1 29 ? -15.555 -2.863 -8.562 1 98.69 29 ALA B CA 1
ATOM 1653 C C . ALA B 1 29 ? -15.977 -4.172 -7.895 1 98.69 29 ALA B C 1
ATOM 1655 O O . ALA B 1 29 ? -15.672 -5.258 -8.391 1 98.69 29 ALA B O 1
ATOM 1656 N N . LEU B 1 30 ? -16.672 -4.047 -6.805 1 98.44 30 LEU B N 1
ATOM 1657 C CA . LEU B 1 30 ? -17.172 -5.215 -6.094 1 98.44 30 LEU B CA 1
ATOM 1658 C C . LEU B 1 30 ? -18.141 -6.008 -6.969 1 98.44 30 LEU B C 1
ATOM 1660 O O . LEU B 1 30 ? -18.016 -7.23 -7.082 1 98.44 30 LEU B O 1
ATOM 1664 N N . ALA B 1 31 ? -19.078 -5.367 -7.578 1 98 31 ALA B N 1
ATOM 1665 C CA . ALA B 1 31 ? -20.062 -6.02 -8.43 1 98 31 ALA B CA 1
ATOM 1666 C C . ALA B 1 31 ? -19.391 -6.766 -9.578 1 98 31 ALA B C 1
ATOM 1668 O O . ALA B 1 31 ? -19.75 -7.906 -9.883 1 98 31 ALA B O 1
ATOM 1669 N N . LEU B 1 32 ? -18.438 -6.113 -10.211 1 98.06 32 LEU B N 1
ATOM 1670 C CA . LEU B 1 32 ? -17.719 -6.746 -11.312 1 98.06 32 LEU B CA 1
ATOM 1671 C C . LEU B 1 32 ? -16.969 -7.988 -10.836 1 98.06 32 LEU B C 1
ATOM 1673 O O . LEU B 1 32 ? -16.953 -9.008 -11.531 1 98.06 32 LEU B O 1
ATOM 1677 N N . MET B 1 33 ? -16.312 -7.871 -9.664 1 98 33 MET B N 1
ATOM 1678 C CA . MET B 1 33 ? -15.586 -9.016 -9.109 1 98 33 MET B CA 1
ATOM 1679 C C . MET B 1 33 ? -16.547 -10.164 -8.805 1 98 33 MET B C 1
ATOM 1681 O O . MET B 1 33 ? -16.25 -11.32 -9.133 1 98 33 MET B O 1
ATOM 1685 N N . LEU B 1 34 ? -17.672 -9.852 -8.219 1 96.5 34 LEU B N 1
ATOM 1686 C CA . LEU B 1 34 ? -18.641 -10.867 -7.836 1 96.5 34 LEU B CA 1
ATOM 1687 C C . LEU B 1 34 ? -19.25 -11.531 -9.062 1 96.5 34 LEU B C 1
ATOM 1689 O O . LEU B 1 34 ? -19.656 -12.695 -9.016 1 96.5 34 LEU B O 1
ATOM 1693 N N . LYS B 1 35 ? -19.297 -10.836 -10.148 1 95.94 35 LYS B N 1
ATOM 1694 C CA . LYS B 1 35 ? -19.859 -11.352 -11.391 1 95.94 35 LYS B CA 1
ATOM 1695 C C . LYS B 1 35 ? -18.812 -12.125 -12.195 1 95.94 35 LYS B C 1
ATOM 1697 O O . LYS B 1 35 ? -19.141 -12.75 -13.203 1 95.94 35 LYS B O 1
ATOM 1702 N N . SER B 1 36 ? -17.609 -12.125 -11.766 1 95.38 36 SER B N 1
ATOM 1703 C CA . SER B 1 36 ? -16.531 -12.758 -12.523 1 95.38 36 SER B CA 1
ATOM 1704 C C . SER B 1 36 ? -16.578 -14.273 -12.375 1 95.38 36 SER B C 1
ATOM 1706 O O . SER B 1 36 ? -16.125 -14.82 -11.367 1 95.38 36 SER B O 1
ATOM 1708 N N . LYS B 1 37 ? -17.234 -14.914 -13.227 1 93.88 37 LYS B N 1
ATOM 1709 C CA . LYS B 1 37 ? -17.328 -16.375 -13.344 1 93.88 37 LYS B CA 1
ATOM 1710 C C . LYS B 1 37 ? -17.344 -16.797 -14.812 1 93.88 37 LYS B C 1
ATOM 1712 O O . LYS B 1 37 ? -17.922 -16.125 -15.656 1 93.88 37 LYS B O 1
ATOM 1717 N N . GLU B 1 38 ? -16.609 -17.859 -15.109 1 93.75 38 GLU B N 1
ATOM 1718 C CA . GLU B 1 38 ? -16.562 -18.391 -16.469 1 93.75 38 GLU B CA 1
ATOM 1719 C C . GLU B 1 38 ? -16.406 -19.906 -16.469 1 93.75 38 GLU B C 1
ATOM 1721 O O . GLU B 1 38 ? -15.539 -20.438 -15.766 1 93.75 38 GLU B O 1
ATOM 1726 N N . GLY B 1 39 ? -17.297 -20.594 -17.25 1 92.62 39 GLY B N 1
ATOM 1727 C CA . GLY B 1 39 ? -17.234 -22.031 -17.438 1 92.62 39 GLY B CA 1
ATOM 1728 C C . GLY B 1 39 ? -16.891 -22.438 -18.844 1 92.62 39 GLY B C 1
ATOM 1729 O O . GLY B 1 39 ? -17.359 -21.828 -19.812 1 92.62 39 GLY B O 1
ATOM 1730 N N . ASN B 1 40 ? -15.906 -23.312 -18.922 1 90.06 40 ASN B N 1
ATOM 1731 C CA . ASN B 1 40 ? -15.547 -23.859 -20.234 1 90.06 40 ASN B CA 1
ATOM 1732 C C . ASN B 1 40 ? -15.195 -25.344 -20.141 1 90.06 40 ASN B C 1
ATOM 1734 O O . ASN B 1 40 ? -15.539 -26 -19.156 1 90.06 40 ASN B O 1
ATOM 1738 N N . GLU B 1 41 ? -14.68 -25.984 -21.203 1 89.62 41 GLU B N 1
ATOM 1739 C CA . GLU B 1 41 ? -14.328 -27.406 -21.25 1 89.62 41 GLU B CA 1
ATOM 1740 C C . GLU B 1 41 ? -13.312 -27.75 -20.156 1 89.62 41 GLU B C 1
ATOM 1742 O O . GLU B 1 41 ? -13.242 -28.891 -19.703 1 89.62 41 GLU B O 1
ATOM 1747 N N . ASN B 1 42 ? -12.617 -26.766 -19.688 1 84.31 42 ASN B N 1
ATOM 1748 C CA . ASN B 1 42 ? -11.57 -26.969 -18.688 1 84.31 42 ASN B CA 1
ATOM 1749 C C . ASN B 1 42 ? -12.117 -26.875 -17.266 1 84.31 42 ASN B C 1
ATOM 1751 O O . ASN B 1 42 ? -11.438 -27.25 -16.312 1 84.31 42 ASN B O 1
ATOM 1755 N N . GLY B 1 43 ? -13.359 -26.391 -17.062 1 87.88 43 GLY B N 1
ATOM 1756 C CA . GLY B 1 43 ? -13.953 -26.266 -15.742 1 87.88 43 GLY B CA 1
ATOM 1757 C C . GLY B 1 43 ? -14.523 -24.875 -15.477 1 87.88 43 GLY B C 1
ATOM 1758 O O . GLY B 1 43 ? -14.641 -24.062 -16.391 1 87.88 43 GLY B O 1
ATOM 1759 N N . ILE B 1 44 ? -14.938 -24.766 -14.305 1 91.44 44 ILE B N 1
ATOM 1760 C CA . ILE B 1 44 ? -15.539 -23.5 -13.906 1 91.44 44 ILE B CA 1
ATOM 1761 C C . ILE B 1 44 ? -14.547 -22.703 -13.047 1 91.44 44 ILE B C 1
ATOM 1763 O O . ILE B 1 44 ? -13.977 -23.25 -12.094 1 91.44 44 ILE B O 1
ATOM 1767 N N . LEU B 1 45 ? -14.289 -21.484 -13.469 1 91.94 45 LEU B N 1
ATOM 1768 C CA . LEU B 1 45 ? -13.445 -20.578 -12.703 1 91.94 45 LEU B CA 1
ATOM 1769 C C . LEU B 1 45 ? -14.266 -19.406 -12.172 1 91.94 45 LEU B C 1
ATOM 1771 O O . LEU B 1 45 ? -14.969 -18.734 -12.93 1 91.94 45 LEU B O 1
ATOM 1775 N N . GLU B 1 46 ? -14.219 -19.234 -10.852 1 94.12 46 GLU B N 1
ATOM 1776 C CA . GLU B 1 46 ? -14.922 -18.141 -10.172 1 94.12 46 GLU B CA 1
ATOM 1777 C C . GLU B 1 46 ? -13.969 -17.344 -9.289 1 94.12 46 GLU B C 1
ATOM 1779 O O . GLU B 1 46 ? -12.938 -17.859 -8.844 1 94.12 46 GLU B O 1
ATOM 1784 N N . TYR B 1 47 ? -14.352 -16.109 -9.023 1 93.56 47 TYR B N 1
ATOM 1785 C CA . TYR B 1 47 ? -13.508 -15.258 -8.203 1 93.56 47 TYR B CA 1
ATOM 1786 C C . TYR B 1 47 ? -13.281 -15.867 -6.824 1 93.56 47 TYR B C 1
ATOM 1788 O O . TYR B 1 47 ? -12.211 -15.695 -6.23 1 93.56 47 TYR B O 1
ATOM 1796 N N . LYS B 1 48 ? -14.219 -16.641 -6.266 1 92.19 48 LYS B N 1
ATOM 1797 C CA . LYS B 1 48 ? -14.164 -17.219 -4.922 1 92.19 48 LYS B CA 1
ATOM 1798 C C . LYS B 1 48 ? -13.07 -18.281 -4.816 1 92.19 48 LYS B C 1
ATOM 1800 O O . LYS B 1 48 ? -12.656 -18.641 -3.715 1 92.19 48 LYS B O 1
ATOM 1805 N N . HIS B 1 49 ? -12.656 -18.797 -5.945 1 90.81 49 HIS B N 1
ATOM 1806 C CA . HIS B 1 49 ? -11.648 -19.844 -5.965 1 90.81 49 HIS B CA 1
ATOM 1807 C C . HIS B 1 49 ? -10.25 -19.281 -5.746 1 90.81 49 HIS B C 1
ATOM 1809 O O . HIS B 1 49 ? -9.32 -20.016 -5.41 1 90.81 49 HIS B O 1
ATOM 1815 N N . VAL B 1 50 ? -10.125 -18.016 -5.941 1 91.69 50 VAL B N 1
ATOM 1816 C CA . VAL B 1 50 ? -8.82 -17.375 -5.816 1 91.69 50 VAL B CA 1
ATOM 1817 C C . VAL B 1 50 ? -8.812 -16.422 -4.625 1 91.69 50 VAL B C 1
ATOM 1819 O O . VAL B 1 50 ? -9.602 -15.477 -4.582 1 91.69 50 VAL B O 1
ATOM 1822 N N . GLY B 1 51 ? -7.945 -16.594 -3.703 1 92.62 51 GLY B N 1
ATOM 1823 C CA . GLY B 1 51 ? -7.891 -15.828 -2.475 1 92.62 51 GLY B CA 1
ATOM 1824 C C . GLY B 1 51 ? -7.664 -14.344 -2.713 1 92.62 51 GLY B C 1
ATOM 1825 O O . GLY B 1 51 ? -8.297 -13.5 -2.072 1 92.62 51 GLY B O 1
ATOM 1826 N N . ALA B 1 52 ? -6.715 -13.977 -3.578 1 95 52 ALA B N 1
ATOM 1827 C CA . ALA B 1 52 ? -6.395 -12.586 -3.883 1 95 52 ALA B CA 1
ATOM 1828 C C . ALA B 1 52 ? -7.633 -11.82 -4.34 1 95 52 ALA B C 1
ATOM 1830 O O . ALA B 1 52 ? -7.832 -10.664 -3.963 1 95 52 ALA B O 1
ATOM 1831 N N . PHE B 1 53 ? -8.516 -12.469 -5.078 1 97.19 53 PHE B N 1
ATOM 1832 C CA . PHE B 1 53 ? -9.711 -11.82 -5.617 1 97.19 53 PHE B CA 1
ATOM 1833 C C . PHE B 1 53 ? -10.766 -11.641 -4.535 1 97.19 53 PHE B C 1
ATOM 1835 O O . PHE B 1 53 ? -11.438 -10.609 -4.48 1 97.19 53 PHE B O 1
ATOM 1842 N N . ARG B 1 54 ? -10.859 -12.602 -3.688 1 96.25 54 ARG B N 1
ATOM 1843 C CA . ARG B 1 54 ? -11.766 -12.469 -2.549 1 96.25 54 ARG B CA 1
ATOM 1844 C C . ARG B 1 54 ? -11.344 -11.312 -1.649 1 96.25 54 ARG B C 1
ATOM 1846 O O . ARG B 1 54 ? -12.195 -10.547 -1.178 1 96.25 54 ARG B O 1
ATOM 1853 N N . TYR B 1 55 ? -10.094 -11.219 -1.483 1 95.75 55 TYR B N 1
ATOM 1854 C CA . TYR B 1 55 ? -9.578 -10.148 -0.637 1 95.75 55 TYR B CA 1
ATOM 1855 C C . TYR B 1 55 ? -9.93 -8.781 -1.218 1 95.75 55 TYR B C 1
ATOM 1857 O O . TYR B 1 55 ? -10.352 -7.883 -0.491 1 95.75 55 TYR B O 1
ATOM 1865 N N . LEU B 1 56 ? -9.703 -8.617 -2.471 1 98 56 LEU B N 1
ATOM 1866 C CA . LEU B 1 56 ? -10.031 -7.344 -3.105 1 98 56 LEU B CA 1
ATOM 1867 C C . LEU B 1 56 ? -11.531 -7.078 -3.033 1 98 56 LEU B C 1
ATOM 1869 O O . LEU B 1 56 ? -11.953 -5.934 -2.85 1 98 56 LEU B O 1
ATOM 1873 N N . ALA B 1 57 ? -12.328 -8.133 -3.193 1 97.81 57 ALA B N 1
ATOM 1874 C CA . ALA B 1 57 ? -13.781 -7.992 -3.055 1 97.81 57 ALA B CA 1
ATOM 1875 C C . ALA B 1 57 ? -14.148 -7.492 -1.662 1 97.81 57 ALA B C 1
ATOM 1877 O O . ALA B 1 57 ? -14.922 -6.539 -1.523 1 97.81 57 ALA B O 1
ATOM 1878 N N . TYR B 1 58 ? -13.562 -8.117 -0.661 1 97.38 58 TYR B N 1
ATOM 1879 C CA . TYR B 1 58 ? -13.805 -7.68 0.709 1 97.38 58 TYR B CA 1
ATOM 1880 C C . TYR B 1 58 ? -13.32 -6.246 0.916 1 97.38 58 TYR B C 1
ATOM 1882 O O . TYR B 1 58 ? -14.016 -5.438 1.543 1 97.38 58 TYR B O 1
ATOM 1890 N N . ALA B 1 59 ? -12.133 -5.949 0.434 1 97.88 59 ALA B N 1
ATOM 1891 C CA . ALA B 1 59 ? -11.562 -4.613 0.576 1 97.88 59 ALA B CA 1
ATOM 1892 C C . ALA B 1 59 ? -12.484 -3.559 -0.034 1 97.88 59 ALA B C 1
ATOM 1894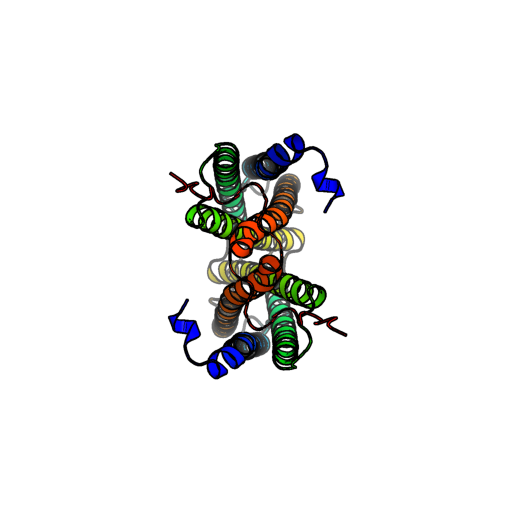 O O . ALA B 1 59 ? -12.734 -2.514 0.572 1 97.88 59 ALA B O 1
ATOM 1895 N N . ASN B 1 60 ? -13 -3.85 -1.196 1 98.5 60 ASN B N 1
ATOM 1896 C CA . ASN B 1 60 ? -13.914 -2.92 -1.851 1 98.5 60 ASN B CA 1
ATOM 1897 C C . ASN B 1 60 ? -15.211 -2.771 -1.069 1 98.5 60 ASN B C 1
ATOM 1899 O O . ASN B 1 60 ? -15.758 -1.673 -0.972 1 98.5 60 ASN B O 1
ATOM 1903 N N . GLY B 1 61 ? -15.719 -3.871 -0.559 1 97.81 61 GLY B N 1
ATOM 1904 C CA . GLY B 1 61 ? -16.922 -3.805 0.254 1 97.81 61 GLY B CA 1
ATOM 1905 C C . GLY B 1 61 ? -16.75 -2.955 1.5 1 97.81 61 GLY B C 1
ATOM 1906 O O . GLY B 1 61 ? -17.594 -2.105 1.797 1 97.81 61 GLY B O 1
ATOM 1907 N N . ILE B 1 62 ? -15.664 -3.172 2.188 1 97.25 62 ILE B N 1
ATOM 1908 C CA . ILE B 1 62 ? -15.383 -2.441 3.418 1 97.25 62 ILE B CA 1
ATOM 1909 C C . ILE B 1 62 ? -15.117 -0.973 3.096 1 97.25 62 ILE B C 1
ATOM 1911 O O . ILE B 1 62 ? -15.547 -0.082 3.832 1 97.25 62 ILE B O 1
ATOM 1915 N N . CYS B 1 63 ? -14.398 -0.769 2.021 1 96.06 63 CYS B N 1
ATOM 1916 C CA . CYS B 1 63 ? -14.109 0.597 1.6 1 96.06 63 CYS B CA 1
ATOM 1917 C C . CYS B 1 63 ? -15.391 1.354 1.276 1 96.06 63 CYS B C 1
ATOM 1919 O O . CYS B 1 63 ? -15.523 2.533 1.607 1 96.06 63 CYS B O 1
ATOM 1921 N N . ALA B 1 64 ? -16.344 0.713 0.591 1 97 64 ALA B N 1
ATOM 1922 C CA . ALA B 1 64 ? -17.641 1.329 0.301 1 97 64 ALA B CA 1
ATOM 1923 C C . ALA B 1 64 ? -18.375 1.679 1.589 1 97 64 ALA B C 1
ATOM 1925 O O . ALA B 1 64 ? -18.906 2.787 1.729 1 97 64 ALA B O 1
ATOM 1926 N N . ALA B 1 65 ? -18.422 0.761 2.547 1 95.81 65 ALA B N 1
ATOM 1927 C CA . ALA B 1 65 ? -19.094 0.982 3.824 1 95.81 65 ALA B CA 1
ATOM 1928 C C . ALA B 1 65 ? -18.469 2.154 4.578 1 95.81 65 ALA B C 1
ATOM 1930 O O . ALA B 1 65 ? -19.172 3.02 5.094 1 95.81 65 ALA B O 1
ATOM 1931 N N . TYR B 1 66 ? -17.188 2.164 4.559 1 96 66 TYR B N 1
ATOM 1932 C CA . TYR B 1 66 ? -16.469 3.238 5.246 1 96 66 TYR B CA 1
ATOM 1933 C C . TYR B 1 66 ? -16.766 4.586 4.602 1 96 66 TYR B C 1
ATOM 1935 O O . TYR B 1 66 ? -16.984 5.578 5.297 1 96 66 TYR B O 1
ATOM 1943 N N . SER B 1 67 ? -16.656 4.625 3.309 1 94.12 67 SER B N 1
ATOM 1944 C CA . SER B 1 67 ? -16.891 5.875 2.592 1 94.12 67 SER B CA 1
ATOM 1945 C C . SER B 1 67 ? -18.297 6.402 2.85 1 94.12 67 SER B C 1
ATOM 1947 O O . SER B 1 67 ? -18.5 7.609 2.99 1 94.12 67 SER B O 1
ATOM 1949 N N . VAL B 1 68 ? -19.328 5.582 2.922 1 93.31 68 VAL B N 1
ATOM 1950 C CA . VAL B 1 68 ? -20.703 5.996 3.236 1 93.31 68 VAL B CA 1
ATOM 1951 C C . VAL B 1 68 ? -20.75 6.594 4.641 1 93.31 68 VAL B C 1
ATOM 1953 O O . VAL B 1 68 ? -21.281 7.688 4.84 1 93.31 68 VAL B O 1
ATOM 1956 N N . LEU B 1 69 ? -20.109 5.973 5.637 1 91 69 LEU B N 1
ATOM 1957 C CA . LEU B 1 69 ? -20.109 6.418 7.027 1 91 69 LEU B CA 1
ATOM 1958 C C . LEU B 1 69 ? -19.375 7.75 7.164 1 91 69 LEU B C 1
ATOM 1960 O O . LEU B 1 69 ? -19.844 8.648 7.867 1 91 69 LEU B O 1
ATOM 1964 N N . SER B 1 70 ? -18.297 7.781 6.445 1 88.94 70 SER B N 1
ATOM 1965 C CA . SER B 1 70 ? -17.5 9 6.535 1 88.94 70 SER B CA 1
ATOM 1966 C C . SER B 1 70 ? -18.219 10.18 5.875 1 88.94 70 SER B C 1
ATOM 1968 O O . SER B 1 70 ? -18.078 11.32 6.316 1 88.94 70 SER B O 1
ATOM 1970 N N . THR B 1 71 ? -18.844 9.953 4.785 1 87.44 71 THR B N 1
ATOM 1971 C CA . THR B 1 71 ? -19.625 11 4.121 1 87.44 71 THR B CA 1
ATOM 1972 C C . THR B 1 71 ? -20.734 11.5 5.031 1 87.44 71 THR B C 1
ATOM 1974 O O . THR B 1 71 ? -20.938 12.711 5.164 1 87.44 71 THR B O 1
ATOM 1977 N N . PHE B 1 72 ? -21.5 10.625 5.699 1 85.12 72 PHE B N 1
ATOM 1978 C CA . PHE B 1 72 ? -22.562 10.992 6.625 1 85.12 72 PHE B CA 1
ATOM 1979 C C . PHE B 1 72 ? -22.016 11.828 7.777 1 85.12 72 PHE B C 1
ATOM 1981 O O . PHE B 1 72 ? -22.641 12.805 8.195 1 85.12 72 PHE B O 1
ATOM 1988 N N . ASN B 1 73 ? -20.859 11.414 8.227 1 81.81 73 ASN B N 1
ATOM 1989 C CA . ASN B 1 73 ? -20.219 12.125 9.336 1 81.81 73 ASN B CA 1
ATOM 1990 C C . ASN B 1 73 ? -19.781 13.523 8.922 1 81.81 73 ASN B C 1
ATOM 1992 O O . ASN B 1 73 ? -19.734 14.438 9.758 1 81.81 73 ASN B O 1
ATOM 1996 N N . SER B 1 74 ? -19.484 13.672 7.727 1 79.44 74 SER B N 1
ATOM 1997 C CA . SER B 1 74 ? -19 14.969 7.258 1 79.44 74 SER B CA 1
ATOM 1998 C C . SER B 1 74 ? -20.172 15.93 7.023 1 79.44 74 SER B C 1
ATOM 2000 O O . SER B 1 74 ? -19.984 17.156 7.078 1 79.44 74 SER B O 1
ATOM 2002 N N . VAL B 1 75 ? -21.359 15.414 6.777 1 77.75 75 VAL B N 1
ATOM 2003 C CA . VAL B 1 75 ? -22.516 16.25 6.488 1 77.75 75 VAL B CA 1
ATOM 2004 C C . VAL B 1 75 ? -23.188 16.672 7.789 1 77.75 75 VAL B C 1
ATOM 2006 O O . VAL B 1 75 ? -23.812 17.734 7.859 1 77.75 75 VAL B O 1
ATOM 2009 N N . VAL B 1 76 ? -23.047 15.891 8.812 1 74.31 76 VAL B N 1
ATOM 2010 C CA . VAL B 1 76 ? -23.688 16.219 10.086 1 74.31 76 VAL B CA 1
ATOM 2011 C C . VAL B 1 76 ? -22.844 17.25 10.836 1 74.31 76 VAL B C 1
ATOM 2013 O O . VAL B 1 76 ? -21.656 17.031 11.078 1 74.31 76 VAL B O 1
ATOM 2016 N N . PRO B 1 77 ? -23.375 18.469 10.93 1 64.56 77 PRO B N 1
ATOM 2017 C CA . PRO B 1 77 ? -22.656 19.531 11.633 1 64.56 77 PRO B CA 1
ATOM 2018 C C . PRO B 1 77 ? -22.297 19.141 13.062 1 64.56 77 PRO B C 1
ATOM 2020 O O . PRO B 1 77 ? -23.172 18.938 13.898 1 64.56 77 PRO B O 1
ATOM 2023 N N . ARG B 1 78 ? -21.281 18.406 13.164 1 63.5 78 ARG B N 1
ATOM 2024 C CA . ARG B 1 78 ? -20.844 18.156 14.531 1 63.5 78 ARG B CA 1
ATOM 2025 C C . ARG B 1 78 ? -19.594 18.953 14.867 1 63.5 78 ARG B C 1
ATOM 2027 O O . ARG B 1 78 ? -18.891 19.406 13.969 1 63.5 78 ARG B O 1
ATOM 2034 N N . SER B 1 79 ? -19.469 19.281 16.141 1 60.03 79 SER B N 1
ATOM 2035 C CA . SER B 1 79 ? -18.344 20.047 16.656 1 60.03 79 SER B CA 1
ATOM 2036 C C . SER B 1 79 ? -17.016 19.406 16.25 1 60.03 79 SER B C 1
ATOM 2038 O O . SER B 1 79 ? -16.906 18.188 16.141 1 60.03 79 SER B O 1
ATOM 2040 N N . CYS B 1 80 ? -16.266 20.156 15.461 1 62.78 80 CYS B N 1
ATOM 2041 C CA . CYS B 1 80 ? -14.922 19.734 15.055 1 62.78 80 CYS B CA 1
ATOM 2042 C C . CYS B 1 80 ? -14.07 19.391 16.281 1 62.78 80 CYS B C 1
ATOM 2044 O O . CYS B 1 80 ? -13.602 20.281 16.984 1 62.78 80 CYS B O 1
ATOM 2046 N N . SER B 1 81 ? -14.211 18.078 16.719 1 79.75 81 SER B N 1
ATOM 2047 C CA . SER B 1 81 ? -13.312 17.625 17.766 1 79.75 81 SER B CA 1
ATOM 2048 C C . SER B 1 81 ? -12.039 17.016 17.188 1 79.75 81 SER B C 1
ATOM 2050 O O . SER B 1 81 ? -12.062 16.469 16.078 1 79.75 81 SER B O 1
ATOM 2052 N N . LEU B 1 82 ? -10.945 17.375 17.828 1 83.25 82 LEU B N 1
ATOM 2053 C CA . LEU B 1 82 ? -9.641 16.859 17.438 1 83.25 82 LEU B CA 1
ATOM 2054 C C . LEU B 1 82 ? -9.648 15.336 17.375 1 83.25 82 LEU B C 1
ATOM 2056 O O . LEU B 1 82 ? -9.047 14.742 16.484 1 83.25 82 LEU B O 1
ATOM 2060 N N . SER B 1 83 ? -10.438 14.734 18.375 1 83.69 83 SER B N 1
ATOM 2061 C CA . SER B 1 83 ? -10.516 13.273 18.406 1 83.69 83 SER B CA 1
ATOM 2062 C C . SER B 1 83 ? -11.188 12.734 17.156 1 83.69 83 SER B C 1
ATOM 2064 O O . SER B 1 83 ? -10.766 11.711 16.609 1 83.69 83 SER B O 1
ATOM 2066 N N . ARG B 1 84 ? -12.125 13.367 16.672 1 84.06 84 ARG B N 1
ATOM 2067 C CA . ARG B 1 84 ? -12.828 12.945 15.461 1 84.06 84 ARG B CA 1
ATOM 2068 C C . ARG B 1 84 ? -11.945 13.102 14.234 1 84.06 84 ARG B C 1
ATOM 2070 O O . ARG B 1 84 ? -11.938 12.242 13.352 1 84.06 84 ARG B O 1
ATOM 2077 N N . ALA B 1 85 ? -11.242 14.156 14.211 1 86.31 85 ALA B N 1
ATOM 2078 C CA . ALA B 1 85 ? -10.352 14.406 13.078 1 86.31 85 ALA B CA 1
ATOM 2079 C C . ALA B 1 85 ? -9.266 13.344 12.992 1 86.31 85 ALA B C 1
ATOM 2081 O O . ALA B 1 85 ? -8.938 12.875 11.898 1 86.31 85 ALA B O 1
ATOM 2082 N N . TRP B 1 86 ? -8.742 12.945 14.156 1 88.25 86 TRP B N 1
ATOM 2083 C CA . TRP B 1 86 ? -7.742 11.883 14.195 1 88.25 86 TRP B CA 1
ATOM 2084 C C . TRP B 1 86 ? -8.328 10.562 13.703 1 88.25 86 TRP B C 1
ATOM 2086 O O . TRP B 1 86 ? -7.66 9.797 13.008 1 88.25 86 TRP B O 1
ATOM 2096 N N . PHE B 1 87 ? -9.57 10.297 14.039 1 88.88 87 PHE B N 1
ATOM 2097 C CA . PHE B 1 87 ? -10.234 9.062 13.633 1 88.88 87 PHE B CA 1
ATOM 2098 C C . PHE B 1 87 ? -10.406 9.016 12.117 1 88.88 87 PHE B C 1
ATOM 2100 O O . PHE B 1 87 ? -10.086 8.016 11.477 1 88.88 87 PHE B O 1
ATOM 2107 N N . VAL B 1 88 ? -10.82 10.047 11.602 1 89.81 88 VAL B N 1
ATOM 2108 C CA . VAL B 1 88 ? -11.047 10.094 10.164 1 89.81 88 VAL B CA 1
ATOM 2109 C C . VAL B 1 88 ? -9.719 9.977 9.422 1 89.81 88 VAL B C 1
ATOM 2111 O O . VAL B 1 88 ? -9.617 9.258 8.43 1 89.81 88 VAL B O 1
ATOM 2114 N N . PHE B 1 89 ? -8.773 10.57 9.938 1 92.19 89 PHE B N 1
ATOM 2115 C CA . PHE B 1 89 ? -7.465 10.539 9.297 1 92.19 89 PHE B CA 1
ATOM 2116 C C . PHE B 1 89 ? -6.883 9.133 9.328 1 92.19 89 PHE B C 1
ATOM 2118 O O . PHE B 1 89 ? -6.414 8.625 8.305 1 92.19 89 PHE B O 1
ATOM 2125 N N . VAL B 1 90 ? -6.895 8.531 10.438 1 92.94 90 VAL B N 1
ATOM 2126 C CA . VAL B 1 90 ? -6.328 7.199 10.602 1 92.94 90 VAL B CA 1
ATOM 2127 C C . VAL B 1 90 ? -7.086 6.203 9.727 1 92.94 90 VAL B C 1
ATOM 2129 O O . VAL B 1 90 ? -6.48 5.34 9.086 1 92.94 90 VAL B O 1
ATOM 2132 N N . PHE B 1 91 ? -8.359 6.312 9.664 1 93.75 91 PHE B N 1
ATOM 2133 C CA . PHE B 1 91 ? -9.156 5.395 8.859 1 93.75 91 PHE B CA 1
ATOM 2134 C C . PHE B 1 91 ? -8.945 5.656 7.371 1 93.75 91 PHE B C 1
ATOM 2136 O O . PHE B 1 91 ? -8.852 4.719 6.574 1 93.75 91 PHE B O 1
ATOM 2143 N N . ASP B 1 92 ? -8.844 6.941 7.023 1 94.25 92 ASP B N 1
ATOM 2144 C CA . ASP B 1 92 ? -8.539 7.262 5.633 1 94.25 92 ASP B CA 1
ATOM 2145 C C . ASP B 1 92 ? -7.215 6.641 5.199 1 94.25 92 ASP B C 1
ATOM 2147 O O . ASP B 1 92 ? -7.121 6.047 4.121 1 94.25 92 ASP B O 1
ATOM 2151 N N . GLN B 1 93 ? -6.23 6.734 6.027 1 93.88 93 GLN B N 1
ATOM 2152 C CA . GLN B 1 93 ? -4.918 6.172 5.723 1 93.88 93 GLN B CA 1
ATOM 2153 C C . GLN B 1 93 ? -4.965 4.645 5.691 1 93.88 93 GLN B C 1
ATOM 2155 O O . GLN B 1 93 ? -4.387 4.02 4.805 1 93.88 93 GLN B O 1
ATOM 2160 N N . ALA B 1 94 ? -5.637 4.062 6.617 1 94.19 94 ALA B N 1
ATOM 2161 C CA . ALA B 1 94 ? -5.73 2.609 6.711 1 94.19 94 ALA B CA 1
ATOM 2162 C C . ALA B 1 94 ? -6.418 2.027 5.477 1 94.19 94 ALA B C 1
ATOM 2164 O O . ALA B 1 94 ? -5.973 1.013 4.934 1 94.19 94 ALA B O 1
ATOM 2165 N N . PHE B 1 95 ? -7.453 2.709 5.055 1 95.25 95 PHE B N 1
ATOM 2166 C CA . PHE B 1 95 ? -8.172 2.213 3.891 1 95.25 95 PHE B CA 1
ATOM 2167 C C . PHE B 1 95 ? -7.348 2.396 2.623 1 95.25 95 PHE B C 1
ATOM 2169 O O . PHE B 1 95 ? -7.426 1.578 1.703 1 95.25 95 PHE B O 1
ATOM 2176 N N . THR B 1 96 ? -6.617 3.531 2.562 1 95.75 96 THR B N 1
ATOM 2177 C CA . THR B 1 96 ? -5.707 3.713 1.439 1 95.75 96 THR B CA 1
ATOM 2178 C C . THR B 1 96 ? -4.691 2.574 1.379 1 95.75 96 THR B C 1
ATOM 2180 O O . THR B 1 96 ? -4.461 1.998 0.314 1 95.75 96 THR B O 1
ATOM 2183 N N . TYR B 1 97 ? -4.141 2.207 2.504 1 96.44 97 TYR B N 1
ATOM 2184 C CA . TYR B 1 97 ? -3.172 1.12 2.578 1 96.44 97 TYR B CA 1
ATOM 2185 C C . TYR B 1 97 ? -3.818 -0.213 2.217 1 96.44 97 TYR B C 1
ATOM 2187 O O . TYR B 1 97 ? -3.232 -1.017 1.488 1 96.44 97 TYR B O 1
ATOM 2195 N N . LEU B 1 98 ? -5 -0.433 2.715 1 96.62 98 LEU B N 1
ATOM 2196 C CA . LEU B 1 98 ? -5.723 -1.672 2.449 1 96.62 98 LEU B CA 1
ATOM 2197 C C . LEU B 1 98 ? -5.969 -1.849 0.955 1 96.62 98 LEU B C 1
ATOM 2199 O O . LEU B 1 98 ? -5.73 -2.926 0.404 1 96.62 98 LEU B O 1
ATOM 2203 N N . MET B 1 99 ? -6.406 -0.76 0.322 1 97.88 99 MET B N 1
ATOM 2204 C CA . MET B 1 99 ? -6.711 -0.819 -1.105 1 97.88 99 MET B CA 1
ATOM 2205 C C . MET B 1 99 ? -5.438 -1.019 -1.924 1 97.88 99 MET B C 1
ATOM 2207 O O . MET B 1 99 ? -5.438 -1.756 -2.91 1 97.88 99 MET B O 1
ATOM 2211 N N . LEU B 1 100 ? -4.422 -0.378 -1.509 1 97.69 100 LEU B N 1
ATOM 2212 C CA . LEU B 1 100 ? -3.154 -0.54 -2.209 1 97.69 100 LEU B CA 1
ATOM 2213 C C . LEU B 1 100 ? -2.637 -1.969 -2.074 1 97.69 100 LEU B C 1
ATOM 2215 O O . LEU B 1 100 ? -2.219 -2.578 -3.061 1 97.69 100 LEU B O 1
ATOM 2219 N N . GLY B 1 101 ? -2.668 -2.475 -0.859 1 97.88 101 GLY B N 1
ATOM 2220 C CA . GLY B 1 101 ? -2.227 -3.842 -0.63 1 97.88 101 GLY B CA 1
ATOM 2221 C C . GLY B 1 101 ? -3.039 -4.867 -1.396 1 97.88 101 GLY B C 1
ATOM 2222 O O . GLY B 1 101 ? -2.477 -5.734 -2.07 1 97.88 101 GLY B O 1
ATOM 2223 N N . ALA B 1 102 ? -4.34 -4.75 -1.287 1 98.06 102 ALA B N 1
ATOM 2224 C CA . ALA B 1 102 ? -5.223 -5.668 -1.997 1 98.06 102 ALA B CA 1
ATOM 2225 C C . ALA B 1 102 ? -5.027 -5.562 -3.508 1 98.06 102 ALA B C 1
ATOM 2227 O O . ALA B 1 102 ? -4.969 -6.578 -4.203 1 98.06 102 ALA B O 1
ATOM 2228 N N . GLY B 1 103 ? -4.965 -4.355 -3.988 1 98.25 103 GLY B N 1
ATOM 2229 C CA . GLY B 1 103 ? -4.734 -4.152 -5.41 1 98.25 103 GLY B CA 1
ATOM 2230 C C . GLY B 1 103 ? -3.414 -4.727 -5.891 1 98.25 103 GLY B C 1
ATOM 2231 O O . GLY B 1 103 ? -3.34 -5.301 -6.977 1 98.25 103 GLY B O 1
ATOM 2232 N N . ALA B 1 104 ? -2.373 -4.559 -5.105 1 98 104 ALA B N 1
ATOM 2233 C CA . ALA B 1 104 ? -1.059 -5.082 -5.465 1 98 104 ALA B CA 1
ATOM 2234 C C . ALA B 1 104 ? -1.078 -6.605 -5.551 1 98 104 ALA B C 1
ATOM 2236 O O . ALA B 1 104 ? -0.521 -7.188 -6.484 1 98 104 ALA B O 1
ATOM 2237 N N . VAL B 1 105 ? -1.701 -7.199 -4.613 1 97.56 105 VAL B N 1
ATOM 2238 C CA . VAL B 1 105 ? -1.81 -8.656 -4.586 1 97.56 105 VAL B CA 1
ATOM 2239 C C . VAL B 1 105 ? -2.561 -9.141 -5.824 1 97.56 105 VAL B C 1
ATOM 2241 O O . VAL B 1 105 ? -2.104 -10.055 -6.516 1 97.56 105 VAL B O 1
ATOM 2244 N N . VAL B 1 106 ? -3.656 -8.531 -6.148 1 98.19 106 VAL B N 1
ATOM 2245 C CA . VAL B 1 106 ? -4.457 -8.93 -7.297 1 98.19 106 VAL B CA 1
ATOM 2246 C C . VAL B 1 106 ? -3.682 -8.664 -8.586 1 98.19 106 VAL B C 1
ATOM 2248 O O . VAL B 1 106 ? -3.75 -9.445 -9.539 1 98.19 106 VAL B O 1
ATOM 2251 N N . THR B 1 107 ? -2.971 -7.562 -8.648 1 97.62 107 THR B N 1
ATOM 2252 C CA . THR B 1 107 ? -2.154 -7.258 -9.812 1 97.62 107 THR B CA 1
ATOM 2253 C C . THR B 1 107 ? -1.145 -8.375 -10.07 1 97.62 107 THR B C 1
ATOM 2255 O O . THR B 1 107 ? -0.97 -8.812 -11.211 1 97.62 107 THR B O 1
ATOM 2258 N N . GLU B 1 108 ? -0.526 -8.867 -9.047 1 96.06 108 GLU B N 1
ATOM 2259 C CA . GLU B 1 108 ? 0.466 -9.922 -9.203 1 96.06 108 GLU B CA 1
ATOM 2260 C C . GLU B 1 108 ? -0.185 -11.227 -9.656 1 96.06 108 GLU B C 1
ATOM 2262 O O . GLU B 1 108 ? 0.308 -11.883 -10.578 1 96.06 108 GLU B O 1
ATOM 2267 N N . VAL B 1 109 ? -1.292 -11.594 -9.055 1 95.31 109 VAL B N 1
ATOM 2268 C CA . VAL B 1 109 ? -1.979 -12.836 -9.406 1 95.31 109 VAL B CA 1
ATOM 2269 C C . VAL B 1 109 ? -2.469 -12.758 -10.852 1 95.31 109 VAL B C 1
ATOM 2271 O O . VAL B 1 109 ? -2.32 -13.719 -11.617 1 95.31 109 VAL B O 1
ATOM 2274 N N . LEU B 1 110 ? -3.029 -11.602 -11.195 1 95.69 110 LEU B N 1
ATOM 2275 C CA . LEU B 1 110 ? -3.496 -11.414 -12.57 1 95.69 110 LEU B CA 1
ATOM 2276 C C . LEU B 1 110 ? -2.33 -11.453 -13.547 1 95.69 110 LEU B C 1
ATOM 2278 O O . LEU B 1 110 ? -2.443 -12.031 -14.633 1 95.69 110 LEU B O 1
ATOM 2282 N N . TYR B 1 111 ? -1.262 -10.875 -13.227 1 94.62 111 TYR B N 1
ATOM 2283 C CA . TYR B 1 111 ? -0.068 -10.898 -14.07 1 94.62 111 TYR B CA 1
ATOM 2284 C C . TYR B 1 111 ? 0.406 -12.336 -14.297 1 94.62 111 TYR B C 1
ATOM 2286 O O . TYR B 1 111 ? 0.686 -12.727 -15.43 1 94.62 111 TYR B O 1
ATOM 2294 N N . LEU B 1 112 ? 0.486 -13.133 -13.234 1 92.88 112 LEU B N 1
ATOM 2295 C CA . LEU B 1 112 ? 0.901 -14.523 -13.344 1 92.88 112 LEU B CA 1
ATOM 2296 C C . LEU B 1 112 ? -0.113 -15.336 -14.141 1 92.88 112 LEU B C 1
ATOM 2298 O O . LEU B 1 112 ? 0.259 -16.266 -14.867 1 92.88 112 LEU B O 1
ATOM 2302 N N . ALA B 1 113 ? -1.342 -14.961 -14.016 1 93.88 113 ALA B N 1
ATOM 2303 C CA . ALA B 1 113 ? -2.395 -15.664 -14.742 1 93.88 113 ALA B CA 1
ATOM 2304 C C . ALA B 1 113 ? -2.307 -15.383 -16.234 1 93.88 113 ALA B C 1
ATOM 2306 O O . ALA B 1 113 ? -2.664 -16.234 -17.062 1 93.88 113 ALA B O 1
ATOM 2307 N N . TYR B 1 114 ? -1.816 -14.164 -16.594 1 94 114 TYR B N 1
ATOM 2308 C CA . TYR B 1 114 ? -1.691 -13.797 -18 1 94 114 TYR B CA 1
ATOM 2309 C C . TYR B 1 114 ? -0.387 -14.32 -18.594 1 94 114 TYR B C 1
ATOM 2311 O O . TYR B 1 114 ? -0.355 -14.781 -19.734 1 94 114 TYR B O 1
ATOM 2319 N N . LYS B 1 115 ? 0.712 -14.281 -17.844 1 92.94 115 LYS B N 1
ATOM 2320 C CA . LYS B 1 115 ? 2.041 -14.492 -18.406 1 92.94 115 LYS B CA 1
ATOM 2321 C C . LYS B 1 115 ? 2.617 -15.836 -17.969 1 92.94 115 LYS B C 1
ATOM 2323 O O . LYS B 1 115 ? 3.461 -16.406 -18.656 1 92.94 115 LYS B O 1
ATOM 2328 N N . GLY B 1 116 ? 2.098 -16.359 -16.781 1 89.94 116 GLY B N 1
ATOM 2329 C CA . GLY B 1 116 ? 2.711 -17.547 -16.203 1 89.94 116 GLY B CA 1
ATOM 2330 C C . GLY B 1 116 ? 4.148 -17.312 -15.773 1 89.94 116 GLY B C 1
ATOM 2331 O O . GLY B 1 116 ? 4.656 -16.203 -15.836 1 89.94 116 GLY B O 1
ATOM 2332 N N . ASP B 1 117 ? 4.762 -18.344 -15.172 1 87.5 117 ASP B N 1
ATOM 2333 C CA . ASP B 1 117 ? 6.164 -18.344 -14.758 1 87.5 117 ASP B CA 1
ATOM 2334 C C . ASP B 1 117 ? 6.734 -19.766 -14.781 1 87.5 117 ASP B C 1
ATOM 2336 O O . ASP B 1 117 ? 6.473 -20.562 -13.867 1 87.5 117 ASP B O 1
ATOM 2340 N N . GLU B 1 118 ? 7.605 -20.031 -15.727 1 84.69 118 GLU B N 1
ATOM 2341 C CA . GLU B 1 118 ? 8.141 -21.375 -15.914 1 84.69 118 GLU B CA 1
ATOM 2342 C C . GLU B 1 118 ? 9.117 -21.75 -14.797 1 84.69 118 GLU B C 1
ATOM 2344 O O . GLU B 1 118 ? 9.219 -22.906 -14.414 1 84.69 118 GLU B O 1
ATOM 2349 N N . LYS B 1 119 ? 9.742 -20.75 -14.312 1 81 119 LYS B N 1
ATOM 2350 C CA . LYS B 1 119 ? 10.766 -21.016 -13.305 1 81 119 LYS B CA 1
ATOM 2351 C C . LYS B 1 119 ? 10.141 -21.547 -12.016 1 81 119 LYS B C 1
ATOM 2353 O O . LYS B 1 119 ? 10.758 -22.344 -11.297 1 81 119 LYS B O 1
ATOM 2358 N N . ILE B 1 120 ? 8.859 -21.156 -11.875 1 81.19 120 ILE B N 1
ATOM 2359 C CA . ILE B 1 120 ? 8.188 -21.656 -10.68 1 81.19 120 ILE B CA 1
ATOM 2360 C C . ILE B 1 120 ? 6.988 -22.5 -11.078 1 81.19 120 ILE B C 1
ATOM 2362 O O . ILE B 1 120 ? 6.105 -22.766 -10.258 1 81.19 120 ILE B O 1
ATOM 2366 N N . THR B 1 121 ? 6.918 -22.922 -12.273 1 82.12 121 THR B N 1
ATOM 2367 C CA . THR B 1 121 ? 5.938 -23.859 -12.797 1 82.12 121 THR B CA 1
ATOM 2368 C C . THR B 1 121 ? 4.52 -23.344 -12.578 1 82.12 121 THR B C 1
ATOM 2370 O O . THR B 1 121 ? 3.646 -24.062 -12.109 1 82.12 121 THR B O 1
ATOM 2373 N N . TRP B 1 122 ? 4.387 -22.031 -12.781 1 87.62 122 TRP B N 1
ATOM 2374 C CA . TRP B 1 122 ? 3.07 -21.406 -12.773 1 87.62 122 TRP B CA 1
ATOM 2375 C C . TRP B 1 122 ? 2.541 -21.234 -14.195 1 87.62 122 TRP B C 1
ATOM 2377 O O . TRP B 1 122 ? 3.115 -20.5 -14.992 1 87.62 122 TRP B O 1
ATOM 2387 N N . PHE B 1 123 ? 1.379 -21.797 -14.438 1 88.88 123 PHE B N 1
ATOM 2388 C CA . PHE B 1 123 ? 0.815 -21.812 -15.781 1 88.88 123 PHE B CA 1
ATOM 2389 C C . PHE B 1 123 ? -0.117 -20.625 -15.984 1 88.88 123 PHE B C 1
ATOM 2391 O O . PHE B 1 123 ? -0.785 -20.188 -15.055 1 88.88 123 PHE B O 1
ATOM 2398 N N . GLU B 1 124 ? -0.158 -20.172 -17.219 1 91.94 124 GLU B N 1
ATOM 2399 C CA . GLU B 1 124 ? -1.092 -19.109 -17.578 1 91.94 124 GLU B CA 1
ATOM 2400 C C . GLU B 1 124 ? -2.518 -19.641 -17.688 1 91.94 124 GLU B C 1
ATOM 2402 O O . GLU B 1 124 ? -2.74 -20.734 -18.219 1 91.94 124 GLU B O 1
ATOM 2407 N N . ILE B 1 125 ? -3.463 -18.953 -17.266 1 91.56 125 ILE B N 1
ATOM 2408 C CA . ILE B 1 125 ? -4.852 -19.406 -17.25 1 91.56 125 ILE B CA 1
ATOM 2409 C C . ILE B 1 125 ? -5.719 -18.438 -18.047 1 91.56 125 ILE B C 1
ATOM 2411 O O . ILE B 1 125 ? -6.73 -18.844 -18.625 1 91.56 125 ILE B O 1
ATOM 2415 N N . CYS B 1 126 ? -5.355 -17.25 -18.203 1 93.5 126 CYS B N 1
ATOM 2416 C CA . CYS B 1 126 ? -6.199 -16.203 -18.781 1 93.5 126 CYS B CA 1
ATOM 2417 C C . CYS B 1 126 ? -6.414 -16.422 -20.266 1 93.5 126 CYS B C 1
ATOM 2419 O O . CYS B 1 126 ? -7.449 -16.047 -20.812 1 93.5 126 CYS B O 1
ATOM 2421 N N . PRO B 1 127 ? -5.504 -17.016 -21.047 1 93.38 127 PRO B N 1
ATOM 2422 C CA . PRO B 1 127 ? -5.809 -17.359 -22.438 1 93.38 127 PRO B CA 1
ATOM 2423 C C . PRO B 1 127 ? -6.996 -18.312 -22.578 1 93.38 127 PRO B C 1
ATOM 2425 O O . PRO B 1 127 ? -7.684 -18.297 -23.594 1 93.38 127 PRO B O 1
ATOM 2428 N N . TYR B 1 128 ? -7.32 -19.031 -21.5 1 91.88 128 TYR B N 1
ATOM 2429 C CA . TYR B 1 128 ? -8.414 -20 -21.531 1 91.88 128 TYR B CA 1
ATOM 2430 C C . TYR B 1 128 ? -9.664 -19.422 -20.859 1 91.88 128 TYR B C 1
ATOM 2432 O O . TYR B 1 128 ? -10.773 -19.922 -21.078 1 91.88 128 TYR B O 1
ATOM 2440 N N . TYR B 1 129 ? -9.492 -18.438 -20 1 93.12 129 TYR B N 1
ATOM 2441 C CA . TYR B 1 129 ? -10.594 -17.766 -19.312 1 93.12 129 TYR B CA 1
ATOM 2442 C C . TYR B 1 129 ? -10.523 -16.266 -19.516 1 93.12 129 TYR B C 1
ATOM 2444 O O . TYR B 1 129 ? -10.391 -15.508 -18.547 1 93.12 129 TYR B O 1
ATOM 2452 N N . GLY B 1 130 ? -10.656 -15.859 -20.672 1 94.06 130 GLY B N 1
ATOM 2453 C CA . GLY B 1 130 ? -10.461 -14.469 -21.031 1 94.06 130 GLY B CA 1
ATOM 2454 C C . GLY B 1 130 ? -11.492 -13.531 -20.422 1 94.06 130 GLY B C 1
ATOM 2455 O O . GLY B 1 130 ? -11.141 -12.461 -19.922 1 94.06 130 GLY B O 1
ATOM 2456 N N . ARG B 1 131 ? -12.758 -13.93 -20.516 1 94.25 131 ARG B N 1
ATOM 2457 C CA . ARG B 1 131 ? -13.828 -13.102 -19.984 1 94.25 131 ARG B CA 1
ATOM 2458 C C . ARG B 1 131 ? -13.68 -12.914 -18.469 1 94.25 131 ARG B C 1
ATOM 2460 O O . ARG B 1 131 ? -13.859 -11.805 -17.969 1 94.25 131 ARG B O 1
ATOM 2467 N N . PHE B 1 132 ? -13.438 -13.961 -17.828 1 95.75 132 PHE B N 1
ATOM 2468 C CA . PHE B 1 132 ? -13.219 -13.914 -16.391 1 95.75 132 PHE B CA 1
ATOM 2469 C C . PHE B 1 132 ? -12.086 -12.953 -16.047 1 95.75 132 PHE B C 1
ATOM 2471 O O . PHE B 1 132 ? -12.25 -12.055 -15.227 1 95.75 132 PHE B O 1
ATOM 2478 N N . CYS B 1 133 ? -10.922 -13.086 -16.688 1 96.12 133 CYS B N 1
ATOM 2479 C CA . CYS B 1 133 ? -9.742 -12.281 -16.391 1 96.12 133 CYS B CA 1
ATOM 2480 C C . CYS B 1 133 ? -9.984 -10.812 -16.75 1 96.12 133 CYS B C 1
ATOM 2482 O O . CYS B 1 133 ? -9.5 -9.922 -16.047 1 96.12 133 CYS B O 1
ATOM 2484 N N . ASN B 1 134 ? -10.719 -10.57 -17.812 1 96.44 134 ASN B N 1
ATOM 2485 C CA . ASN B 1 134 ? -11.031 -9.195 -18.188 1 96.44 134 ASN B CA 1
ATOM 2486 C C . ASN B 1 134 ? -11.906 -8.516 -17.141 1 96.44 134 ASN B C 1
ATOM 2488 O O . ASN B 1 134 ? -11.719 -7.332 -16.844 1 96.44 134 ASN B O 1
ATOM 2492 N N . ARG B 1 135 ? -12.82 -9.227 -16.594 1 97.38 135 ARG B N 1
ATOM 2493 C CA . ARG B 1 135 ? -13.68 -8.68 -15.555 1 97.38 135 ARG B CA 1
ATOM 2494 C C . ARG B 1 135 ? -12.875 -8.367 -14.297 1 97.38 135 ARG B C 1
ATOM 2496 O O . ARG B 1 135 ? -13.062 -7.312 -13.68 1 97.38 135 ARG B O 1
ATOM 2503 N N . VAL B 1 136 ? -12.055 -9.281 -13.93 1 97.81 136 VAL B N 1
ATOM 2504 C CA . VAL B 1 136 ? -11.211 -9.055 -12.758 1 97.81 136 VAL B CA 1
ATOM 2505 C C . VAL B 1 136 ? -10.297 -7.855 -13 1 97.81 136 VAL B C 1
ATOM 2507 O O . VAL B 1 136 ? -10.125 -7.016 -12.117 1 97.81 136 VAL B O 1
ATOM 2510 N N . ALA B 1 137 ? -9.742 -7.773 -14.203 1 98.06 137 ALA B N 1
ATOM 2511 C CA . ALA B 1 137 ? -8.883 -6.648 -14.555 1 98.06 137 ALA B CA 1
ATOM 2512 C C . ALA B 1 137 ? -9.648 -5.328 -14.477 1 98.06 137 ALA B C 1
ATOM 2514 O O . ALA B 1 137 ? -9.117 -4.328 -13.984 1 98.06 137 ALA B O 1
ATOM 2515 N N . ALA B 1 138 ? -10.82 -5.344 -14.969 1 98.31 138 ALA B N 1
ATOM 2516 C CA . ALA B 1 138 ? -11.656 -4.145 -14.906 1 98.31 138 ALA B CA 1
ATOM 2517 C C . ALA B 1 138 ? -11.93 -3.754 -13.453 1 98.31 138 ALA B C 1
ATOM 2519 O O . ALA B 1 138 ? -11.852 -2.576 -13.094 1 98.31 138 ALA B O 1
ATOM 2520 N N . SER B 1 139 ? -12.312 -4.758 -12.688 1 98.56 139 SER B N 1
ATOM 2521 C CA . SER B 1 139 ? -12.539 -4.516 -11.266 1 98.56 139 SER B CA 1
ATOM 2522 C C . SER B 1 139 ? -11.297 -3.924 -10.602 1 98.56 139 SER B C 1
ATOM 2524 O O . SER B 1 139 ? -11.398 -2.99 -9.805 1 98.56 139 SER B O 1
ATOM 2526 N N . LEU B 1 140 ? -10.172 -4.438 -10.898 1 98.62 140 LEU B N 1
ATOM 2527 C CA . LEU B 1 140 ? -8.898 -3.977 -10.352 1 98.62 140 LEU B CA 1
ATOM 2528 C C . LEU B 1 140 ? -8.641 -2.523 -10.742 1 98.62 140 LEU B C 1
ATOM 2530 O O . LEU B 1 140 ? -8.266 -1.709 -9.891 1 98.62 140 LEU B O 1
ATOM 2534 N N . VAL B 1 141 ? -8.82 -2.188 -11.961 1 98.5 141 VAL B N 1
ATOM 2535 C CA . VAL B 1 141 ? -8.586 -0.834 -12.453 1 98.5 141 VAL B CA 1
ATOM 2536 C C . VAL B 1 141 ? -9.5 0.148 -11.727 1 98.5 141 VAL B C 1
ATOM 2538 O O . VAL B 1 141 ? -9.055 1.204 -11.273 1 98.5 141 VAL B O 1
ATOM 2541 N N . ILE B 1 142 ? -10.727 -0.217 -11.555 1 98.56 142 ILE B N 1
ATOM 2542 C CA . ILE B 1 142 ? -11.68 0.643 -10.859 1 98.56 142 ILE B CA 1
ATOM 2543 C C . ILE B 1 142 ? -11.266 0.8 -9.398 1 98.56 142 ILE B C 1
ATOM 2545 O O . ILE B 1 142 ? -11.398 1.883 -8.828 1 98.56 142 ILE B O 1
ATOM 2549 N N . SER B 1 143 ? -10.828 -0.297 -8.82 1 98.44 143 SER B N 1
ATOM 2550 C CA . SER B 1 143 ? -10.352 -0.232 -7.441 1 98.44 143 SER B CA 1
ATOM 2551 C C . SER B 1 143 ? -9.172 0.732 -7.305 1 98.44 143 SER B C 1
ATOM 2553 O O . SER B 1 143 ? -9.07 1.46 -6.316 1 98.44 143 SER B O 1
ATOM 2555 N N . PHE B 1 144 ? -8.281 0.792 -8.281 1 98.25 144 PHE B N 1
ATOM 2556 C CA . PHE B 1 144 ? -7.152 1.715 -8.234 1 98.25 144 PHE B CA 1
ATOM 2557 C C . PHE B 1 144 ? -7.625 3.154 -8.391 1 98.25 144 PHE B C 1
ATOM 2559 O O . PHE B 1 144 ? -7.047 4.074 -7.812 1 98.25 144 PHE B O 1
ATOM 2566 N N . LEU B 1 145 ? -8.609 3.322 -9.156 1 97.44 145 LEU B N 1
ATOM 2567 C CA . LEU B 1 145 ? -9.188 4.66 -9.258 1 97.44 145 LEU B CA 1
ATOM 2568 C C . LEU B 1 145 ? -9.742 5.117 -7.906 1 97.44 145 LEU B C 1
ATOM 2570 O O . LEU B 1 145 ? -9.586 6.277 -7.531 1 97.44 145 LEU B O 1
ATOM 2574 N N . ALA B 1 146 ? -10.406 4.188 -7.191 1 97.19 146 ALA B N 1
ATOM 2575 C CA . ALA B 1 146 ? -10.875 4.5 -5.844 1 97.19 146 ALA B CA 1
ATOM 2576 C C . ALA B 1 146 ? -9.711 4.855 -4.926 1 97.19 146 ALA B C 1
ATOM 2578 O O . ALA B 1 146 ? -9.797 5.801 -4.141 1 97.19 146 ALA B O 1
ATOM 2579 N N . LEU B 1 147 ? -8.625 4.098 -5.023 1 97.19 147 LEU B N 1
ATOM 2580 C CA . LEU B 1 147 ? -7.414 4.371 -4.254 1 97.19 147 LEU B CA 1
ATOM 2581 C C . LEU B 1 147 ? -6.91 5.785 -4.52 1 97.19 147 LEU B C 1
ATOM 2583 O O . LEU B 1 147 ? -6.559 6.512 -3.586 1 97.19 147 LEU B O 1
ATOM 2587 N N . LEU B 1 148 ? -6.93 6.195 -5.785 1 95.62 148 LEU B N 1
ATOM 2588 C CA . LEU B 1 148 ? -6.465 7.52 -6.176 1 95.62 148 LEU B CA 1
ATOM 2589 C C . LEU B 1 148 ? -7.371 8.602 -5.598 1 95.62 148 LEU B C 1
ATOM 2591 O O . LEU B 1 148 ? -6.922 9.727 -5.355 1 95.62 148 LEU B O 1
ATOM 2595 N N . CYS B 1 149 ? -8.594 8.227 -5.305 1 93 149 CYS B N 1
ATOM 2596 C CA . CYS B 1 149 ? -9.508 9.172 -4.672 1 93 149 CYS B CA 1
ATOM 2597 C C . CYS B 1 149 ? -9.227 9.289 -3.178 1 93 149 CYS B C 1
ATOM 2599 O O . CYS B 1 149 ? -9.391 10.359 -2.592 1 93 149 CYS B O 1
ATOM 2601 N N . PHE B 1 150 ? -8.719 8.242 -2.6 1 94.56 150 PHE B N 1
ATOM 2602 C CA . PHE B 1 150 ? -8.484 8.227 -1.161 1 94.56 150 PHE B CA 1
ATOM 2603 C C . PHE B 1 150 ? -7.211 8.984 -0.812 1 94.56 150 PHE B C 1
ATOM 2605 O O . PHE B 1 150 ? -7.098 9.547 0.277 1 94.56 150 PHE B O 1
ATOM 2612 N N . ILE B 1 151 ? -6.336 9.094 -1.739 1 94.38 151 ILE B N 1
ATOM 2613 C CA . ILE B 1 151 ? -5.062 9.75 -1.471 1 94.38 151 ILE B CA 1
ATOM 2614 C C . ILE B 1 151 ? -5.301 11.227 -1.172 1 94.38 151 ILE B C 1
ATOM 2616 O O . ILE B 1 151 ? -4.934 11.719 -0.101 1 94.38 151 ILE B O 1
ATOM 2620 N N . PRO B 1 152 ? -5.988 11.984 -2.006 1 92.81 152 PRO B N 1
ATOM 2621 C CA . PRO B 1 152 ? -6.262 13.383 -1.669 1 92.81 152 PRO B CA 1
ATOM 2622 C C . PRO B 1 152 ? -7.148 13.531 -0.435 1 92.81 152 PRO B C 1
ATOM 2624 O O . PRO B 1 152 ? -6.996 14.492 0.326 1 92.81 152 PRO B O 1
ATOM 2627 N N . LEU B 1 153 ? -8.07 12.617 -0.234 1 92.5 153 LEU B N 1
ATOM 2628 C CA . LEU B 1 153 ? -8.906 12.664 0.961 1 92.5 153 LEU B CA 1
ATOM 2629 C C . LEU B 1 153 ? -8.062 12.531 2.223 1 92.5 153 LEU B C 1
ATOM 2631 O O . LEU B 1 153 ? -8.289 13.234 3.209 1 92.5 153 LEU B O 1
ATOM 2635 N N . SER B 1 154 ? -7.094 11.586 2.154 1 92.38 154 SER B N 1
ATOM 2636 C CA . SER B 1 154 ? -6.191 11.406 3.289 1 92.38 154 SER B CA 1
ATOM 2637 C C . SER B 1 154 ? -5.348 12.656 3.527 1 92.38 154 SER B C 1
ATOM 2639 O O . SER B 1 154 ? -5.035 12.992 4.672 1 92.38 154 SER B O 1
ATOM 2641 N N . LEU B 1 155 ? -5.066 13.398 2.469 1 89.38 155 LEU B N 1
ATOM 2642 C CA . LEU B 1 155 ? -4.312 14.641 2.602 1 89.38 155 LEU B CA 1
ATOM 2643 C C . LEU B 1 155 ? -5.164 15.727 3.248 1 89.38 155 LEU B C 1
ATOM 2645 O O . LEU B 1 155 ? -4.68 16.469 4.102 1 89.38 155 LEU B O 1
ATOM 2649 N N . ILE B 1 156 ? -6.391 15.828 2.918 1 87.38 156 ILE B N 1
ATOM 2650 C CA . ILE B 1 156 ? -7.312 16.797 3.486 1 87.38 156 ILE B CA 1
ATOM 2651 C C . ILE B 1 156 ? -7.512 16.516 4.973 1 87.38 156 ILE B C 1
ATOM 2653 O O . ILE B 1 156 ? -7.484 17.438 5.797 1 87.38 156 ILE B O 1
ATOM 2657 N N . SER B 1 157 ? -7.695 15.227 5.27 1 88.25 157 SER B N 1
ATOM 2658 C CA . SER B 1 157 ? -7.887 14.867 6.672 1 88.25 157 SER B CA 1
ATOM 2659 C C . SER B 1 157 ? -6.625 15.141 7.488 1 88.25 157 SER B C 1
ATOM 2661 O O . SER B 1 157 ? -6.707 15.547 8.648 1 88.25 157 SER B O 1
ATOM 2663 N N . ALA B 1 158 ? -5.508 14.891 6.898 1 90 158 ALA B N 1
ATOM 2664 C CA . ALA B 1 158 ? -4.25 15.211 7.57 1 90 158 ALA B CA 1
ATOM 2665 C C . ALA B 1 158 ? -4.145 16.719 7.836 1 90 158 ALA B C 1
ATOM 2667 O O . ALA B 1 158 ? -3.732 17.125 8.922 1 90 158 ALA B O 1
ATOM 2668 N N . TYR B 1 159 ? -4.48 17.484 6.887 1 86.88 159 TYR B N 1
ATOM 2669 C CA . TYR B 1 159 ? -4.469 18.922 7.027 1 86.88 159 TYR B CA 1
ATOM 2670 C C . TYR B 1 159 ? -5.359 19.375 8.18 1 86.88 159 TYR B C 1
ATOM 2672 O O . TYR B 1 159 ? -4.98 20.234 8.969 1 86.88 159 TYR B O 1
ATOM 2680 N N . ARG B 1 160 ? -6.5 18.797 8.305 1 84.44 160 ARG B N 1
ATOM 2681 C CA . ARG B 1 160 ? -7.449 19.172 9.352 1 84.44 160 ARG B CA 1
ATOM 2682 C C . ARG B 1 160 ? -6.895 18.828 10.727 1 84.44 160 ARG B C 1
ATOM 2684 O O . ARG B 1 160 ? -7.141 19.562 11.695 1 84.44 160 ARG B O 1
ATOM 2691 N N . VAL B 1 161 ? -6.23 17.781 10.797 1 85.56 161 VAL B N 1
ATOM 2692 C CA . VAL B 1 161 ? -5.703 17.328 12.078 1 85.56 161 VAL B CA 1
ATOM 2693 C C . VAL B 1 161 ? -4.488 18.156 12.469 1 85.56 161 VAL B C 1
ATOM 2695 O O . VAL B 1 161 ? -4.418 18.688 13.578 1 85.56 161 VAL B O 1
ATOM 2698 N N . PHE B 1 162 ? -3.574 18.453 11.555 1 85.75 162 PHE B N 1
ATOM 2699 C CA . PHE B 1 162 ? -2.273 19 11.93 1 85.75 162 PHE B CA 1
ATOM 2700 C C . PHE B 1 162 ? -2.268 20.516 11.836 1 85.75 162 PHE B C 1
ATOM 2702 O O . PHE B 1 162 ? -1.377 21.172 12.375 1 85.75 162 PHE B O 1
ATOM 2709 N N . SER B 1 163 ? -3.223 21.016 11.227 1 80.88 163 SER B N 1
ATOM 2710 C CA . SER B 1 163 ? -3.318 22.469 11.211 1 80.88 163 SER B CA 1
ATOM 2711 C C . SER B 1 163 ? -3.77 23.016 12.562 1 80.88 163 SER B C 1
ATOM 2713 O O . SER B 1 163 ? -3.607 24.203 12.852 1 80.88 163 SER B O 1
ATOM 2715 N N . LYS B 1 164 ? -4.312 22.125 13.328 1 76.06 164 LYS B N 1
ATOM 2716 C CA . LYS B 1 164 ? -4.777 22.531 14.648 1 76.06 164 LYS B CA 1
ATOM 2717 C C . LYS B 1 164 ? -3.635 22.531 15.664 1 76.06 164 LYS B C 1
ATOM 2719 O O . LYS B 1 164 ? -3.787 23.016 16.781 1 76.06 164 LYS B O 1
ATOM 2724 N N . TYR B 1 165 ? -2.523 21.969 15.227 1 71.19 165 TYR B N 1
ATOM 2725 C CA . TYR B 1 165 ? -1.366 21.906 16.109 1 71.19 165 TYR B CA 1
ATOM 2726 C C . TYR B 1 165 ? -0.4 23.047 15.82 1 71.19 165 TYR B C 1
ATOM 2728 O O . TYR B 1 165 ? -0.353 23.562 14.695 1 71.19 165 TYR B O 1
ATOM 2736 N N . ASP B 1 166 ? 0.267 23.531 16.906 1 68.69 166 ASP B N 1
ATOM 2737 C CA . ASP B 1 166 ? 1.296 24.547 16.75 1 68.69 166 ASP B CA 1
ATOM 2738 C C . ASP B 1 166 ? 2.459 24.031 15.906 1 68.69 166 ASP B C 1
ATOM 2740 O O . ASP B 1 166 ? 2.793 22.844 15.961 1 68.69 166 ASP B O 1
ATOM 2744 N N . PRO B 1 167 ? 2.922 24.969 14.961 1 65.56 167 PRO B N 1
ATOM 2745 C CA . PRO B 1 167 ? 4.074 24.562 14.156 1 65.56 167 PRO B CA 1
ATOM 2746 C C . PRO B 1 167 ? 5.281 24.172 15.008 1 65.56 167 PRO B C 1
ATOM 2748 O O . PRO B 1 167 ? 5.414 24.625 16.141 1 65.56 167 PRO B O 1
ATOM 2751 N N . PRO B 1 168 ? 6.027 23.266 14.547 1 61.31 168 PRO B N 1
ATOM 2752 C CA . PRO B 1 168 ? 7.199 22.844 15.312 1 61.31 168 PRO B CA 1
ATOM 2753 C C . PRO B 1 168 ? 8.195 23.984 15.531 1 61.31 168 PRO B C 1
ATOM 2755 O O . PRO B 1 168 ? 8.281 24.906 14.719 1 61.31 168 PRO B O 1
ATOM 2758 N N . SER B 1 169 ? 8.453 24.359 16.688 1 54.81 169 SER B N 1
ATOM 2759 C CA . SER B 1 169 ? 9.328 25.438 17.156 1 54.81 169 SER B CA 1
ATOM 2760 C C . SER B 1 169 ? 10.523 25.609 16.234 1 54.81 169 SER B C 1
ATOM 2762 O O . SER B 1 169 ? 11.031 26.719 16.078 1 54.81 169 SER B O 1
ATOM 2764 N N . LEU B 1 170 ? 11.031 24.625 15.734 1 50.97 170 LEU B N 1
ATOM 2765 C CA . LEU B 1 170 ? 12.273 24.781 15 1 50.97 170 LEU B CA 1
ATOM 2766 C C . LEU B 1 170 ? 12.07 25.625 13.75 1 50.97 170 LEU B C 1
ATOM 2768 O O . LEU B 1 170 ? 13.023 26.188 13.195 1 50.97 170 LEU B O 1
ATOM 2772 N N . CYS B 1 171 ? 11.016 25.719 13.211 1 50.44 171 CYS B N 1
ATOM 2773 C CA . CYS B 1 171 ? 10.781 26.531 12.023 1 50.44 171 CYS B CA 1
ATOM 2774 C C . CYS B 1 171 ? 10.266 27.906 12.398 1 50.44 171 CYS B C 1
ATOM 2776 O O . CYS B 1 171 ? 9.062 28.172 12.289 1 50.44 171 CYS B O 1
ATOM 2778 N N . LYS B 1 172 ? 10.578 28.516 13.57 1 49.75 172 LYS B N 1
ATOM 2779 C CA . LYS B 1 172 ? 10.141 29.859 13.914 1 49.75 172 LYS B CA 1
ATOM 2780 C C . LYS B 1 172 ? 10.438 30.844 12.781 1 49.75 172 LYS B C 1
ATOM 2782 O O . LYS B 1 172 ? 11.523 30.812 12.195 1 49.75 172 LYS B O 1
ATOM 2787 N N . LYS B 1 173 ? 9.484 31.562 12.273 1 46.34 173 LYS B N 1
ATOM 2788 C CA . LYS B 1 173 ? 9.461 32.75 11.422 1 46.34 173 LYS B CA 1
ATOM 2789 C C . LYS B 1 173 ? 10.578 33.719 11.797 1 46.34 173 LYS B C 1
ATOM 2791 O O . LYS B 1 173 ? 10.664 34.156 12.945 1 46.34 173 LYS B O 1
ATOM 2796 N N . ASP B 1 174 ? 11.68 33.75 11.312 1 41.12 174 ASP B N 1
ATOM 2797 C CA . ASP B 1 174 ? 12.406 35 11.367 1 41.12 174 ASP B CA 1
ATOM 2798 C C . ASP B 1 174 ? 11.461 36.188 11.141 1 41.12 174 ASP B C 1
ATOM 2800 O O . ASP B 1 174 ? 10.836 36.312 10.086 1 41.12 174 ASP B O 1
ATOM 2804 N N . GLN B 1 175 ? 10.633 36.531 12.031 1 35.41 175 GLN B N 1
ATOM 2805 C CA . GLN B 1 175 ? 10.141 37.906 12.086 1 35.41 175 GLN B CA 1
ATOM 2806 C C . GLN B 1 175 ? 11.227 38.906 11.68 1 35.41 175 GLN B C 1
ATOM 2808 O O . GLN B 1 175 ? 12.266 39 12.336 1 35.41 175 GLN B O 1
ATOM 2813 N N . ILE B 1 176 ? 11.523 39.281 10.391 1 36.91 176 ILE B N 1
ATOM 2814 C CA . ILE B 1 176 ? 12.078 40.531 9.961 1 36.91 176 ILE B CA 1
ATOM 2815 C C . ILE B 1 176 ? 11.531 41.656 10.836 1 36.91 176 ILE B C 1
ATOM 2817 O O . ILE B 1 176 ? 10.328 41.938 10.844 1 36.91 176 ILE B O 1
ATOM 2821 N N . THR B 1 177 ? 12.008 41.906 12.07 1 35.22 177 THR B N 1
ATOM 2822 C CA . THR B 1 177 ? 12.078 43.281 12.578 1 35.22 177 THR B CA 1
ATOM 2823 C C . THR B 1 177 ? 12.578 44.219 11.5 1 35.22 177 THR B C 1
ATOM 2825 O O . THR B 1 177 ? 13.742 44.156 11.102 1 35.22 177 THR B O 1
ATOM 2828 N N . SER B 1 178 ? 11.859 44.406 10.391 1 33.25 178 SER B N 1
ATOM 2829 C CA . SER B 1 178 ? 11.953 45.719 9.758 1 33.25 178 SER B CA 1
ATOM 2830 C C . SER B 1 178 ? 11.914 46.844 10.789 1 33.25 178 SER B C 1
ATOM 2832 O O . SER B 1 178 ? 10.875 47.469 11 1 33.25 178 SER B O 1
ATOM 2834 N N . GLN B 1 179 ? 12.219 46.625 12.086 1 28.66 179 GLN B N 1
ATOM 2835 C CA . GLN B 1 179 ? 12.391 47.938 12.75 1 28.66 179 GLN B CA 1
ATOM 2836 C C . GLN B 1 179 ? 13.633 48.656 12.234 1 28.66 179 GLN B C 1
ATOM 2838 O O . GLN B 1 179 ? 14.102 49.625 12.844 1 28.66 179 GLN B O 1
ATOM 2843 N N . SER B 1 180 ? 14.281 48.469 11.016 1 25.66 180 SER B N 1
ATOM 2844 C CA . SER B 1 180 ? 14.852 49.781 10.719 1 25.66 180 SER B CA 1
ATOM 2845 C C . SER B 1 180 ? 13.797 50.75 10.156 1 25.66 180 SER B C 1
ATOM 2847 O O . SER B 1 180 ? 12.906 50.312 9.414 1 25.66 180 SER B O 1
#

Foldseek 3Di:
DVVCVPDPVSVLCPLLVLLQVLLVLLVLLLVLLQPQWDQDPVGIDHLVVDPLSVQSNVLSVVSNVVSVVVSVVSNPPDDPDLVVLVVQLVVLVVSLVSLVVSLVSLVVVLVCLCPNDVVVPRDHPCVVVVSSSVSNVVSSVSSVVSSVSSVVSSVVSVCSNPVVDDDDVVPPPPPPCPVD/DVVCVPDPVSVLCVLLVLLQVLLVLLVLLLVLLQPQWDQDPVGIDHLVVDPLSVQLNVLSVVSNVVSVVVSVVSNPPDDPDLVVLVVQLVVLVVSLVSLVVSLVSLVVVLVCLCPNDVVVPRDHPCVVVVSSSVSNVVSSVSSVVSSVSSVVSSVVSVCSNPVVDDDDVVPDPPPPPPVD

Sequence (360 aa):
MELIYGSTMRKKWIEPALRFLPVGLCISALALMLKSKEGNENGILEYKHVGAFRYLAYANGICAAYSVLSTFNSVVPRSCSLSRAWFVFVFDQAFTYLMLGAGAVVTEVLYLAYKGDEKITWFEICPYYGRFCNRVAASLVISFLALLCFIPLSLISAYRVFSKYDPPSLCKKDQITSQSMELIYGSTMRKKWIEPALRFLPVGLCISALALMLKSKEGNENGILEYKHVGAFRYLAYANGICAAYSVLSTFNSVVPRSCSLSRAWFVFVFDQAFTYLMLGAGAVVTEVLYLAYKGDEKITWFEICPYYGRFCNRVAASLVISFLALLCFIPLSLISAYRVFSKYDPPSLCKKDQITSQS

Solvent-accessible surface area (backbone atoms only — not comparable to full-atom values): 18615 Å² total; per-residue (Å²): 113,63,78,79,53,59,63,71,72,56,53,68,45,46,55,39,50,59,35,43,51,38,25,60,33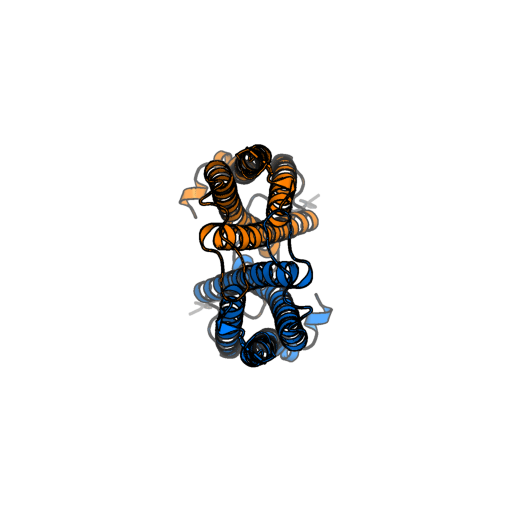,18,49,51,18,27,52,37,35,74,62,20,55,41,73,56,99,89,44,75,49,46,39,82,73,37,67,49,50,42,47,36,36,50,47,22,51,51,50,21,54,48,25,53,54,51,22,54,57,65,68,47,90,58,83,79,42,70,69,55,35,49,50,52,24,53,50,36,46,50,48,36,50,48,45,44,29,31,47,31,26,33,50,48,54,52,48,35,25,62,68,28,37,78,88,65,53,30,52,53,47,30,90,81,37,48,70,30,47,50,30,44,49,50,18,49,52,36,42,50,52,28,36,62,53,34,52,58,50,30,50,53,32,42,36,61,45,24,16,74,38,80,53,62,72,87,62,59,76,78,71,75,74,65,78,112,112,64,80,80,53,59,61,72,72,55,54,69,46,46,55,38,49,59,34,43,52,38,26,60,34,17,48,51,19,27,50,36,34,74,62,20,55,43,74,55,98,90,44,76,49,45,38,82,74,37,67,49,50,44,47,36,36,49,49,23,51,52,49,21,55,47,24,52,53,51,23,54,56,64,68,48,92,59,84,79,43,71,71,55,34,48,51,51,24,52,49,35,46,49,50,37,50,49,44,45,30,32,49,29,27,34,50,47,54,50,46,36,26,63,68,29,38,76,87,65,54,30,53,54,47,30,92,81,37,48,69,29,47,50,32,43,50,51,17,49,53,36,42,50,52,29,37,61,53,34,52,60,50,30,49,53,32,44,37,60,45,25,16,72,38,80,52,63,72,87,61,60,74,79,72,76,73,72,75,116

Secondary structure (DSSP, 8-state):
--STTS-HHHHHHHHHHHHHHHHHHHHHHHHHHHT-EEEETTEEEEGGGSHHHHHHHHHHHHHHHHHHHHHHHHHS-----HHHHHHHHHHHHHHHHHHHHHHHHHHHHHHHHHH-BGGGTBPP-TTT-HHHHHHHHHHHHHHHHHHHHHHHHHHHHHHHHHTTSPPPTTS---------/-TTTSS-HHHHHHHHHHHHHHHHHHHHHHHHHHHT-EEEETTEEEEGGGSHHHHHHHHHHHHHHHHHHHHHHHHHS-----HHHHHHHHHHHHHHHHHHHHHHHHHHHHHHHHHH-BGGGTBPP-TTT-HHHHHHHHHHHHHHHHHHHHHHHHHHHHHHHHHTTSPPPTTS---------

Radius of gyration: 24.0 Å; Cα contacts (8 Å, |Δi|>4): 436; chains: 2; bounding box: 46×82×53 Å

pLDDT: mean 84.57, std 18.35, range [25.66, 98.69]

Nearest PDB structures (foldseek):
  8zgt-assembly1_B  TM=4.474E-01  e=3.466E-01  Rattus norvegicus
  6z0c-assembly1_A  TM=3.694E-01  e=1.791E+00  Escherichia coli
  7uwa-assembly1_i  TM=2.815E-01  e=1.978E+00  Citrus x limon
  8hqc-assembly1_A  TM=2.719E-01  e=7.214E+00  Mus musculus
  8zgt-assembly1_B  TM=4.914E-01  e=2.118E-01  Rattus norvegicus